Protein AF-A0A5C5FLY5-F1 (afdb_monomer_lite)

Structure (mmCIF, N/CA/C/O backbone):
data_AF-A0A5C5FLY5-F1
#
_entry.id   AF-A0A5C5FLY5-F1
#
loop_
_atom_site.group_PDB
_atom_site.id
_atom_site.type_symbol
_atom_site.label_atom_id
_atom_site.label_alt_id
_atom_site.label_comp_id
_atom_site.label_asym_id
_atom_site.label_entity_id
_atom_site.label_seq_id
_atom_site.pdbx_PDB_ins_code
_atom_site.Cartn_x
_atom_site.Cartn_y
_atom_site.Cartn_z
_atom_site.occupancy
_atom_site.B_iso_or_equiv
_atom_site.auth_seq_id
_atom_site.auth_comp_id
_atom_site.auth_asym_id
_atom_site.auth_atom_id
_atom_site.pdbx_PDB_model_num
ATOM 1 N N . MET A 1 1 ? 28.867 36.288 -31.307 1.00 44.16 1 MET A N 1
ATOM 2 C CA . MET A 1 1 ? 28.453 34.869 -31.259 1.00 44.16 1 MET A CA 1
ATOM 3 C C . MET A 1 1 ? 27.833 34.623 -29.892 1.00 44.16 1 MET A C 1
ATOM 5 O O . MET A 1 1 ? 28.562 34.403 -28.938 1.00 44.16 1 MET A O 1
ATOM 9 N N . SER A 1 2 ? 26.514 34.790 -29.775 1.00 36.47 2 SER A N 1
ATOM 10 C CA . SER A 1 2 ? 25.792 34.606 -28.509 1.00 36.47 2 SER A CA 1
ATOM 11 C C . SER A 1 2 ? 25.326 33.155 -28.408 1.00 36.47 2 SER A C 1
ATOM 13 O O . SER A 1 2 ? 24.613 32.689 -29.295 1.00 36.47 2 SER A O 1
ATOM 15 N N . ARG A 1 3 ? 25.747 32.442 -27.356 1.00 45.72 3 ARG A N 1
ATOM 16 C CA . ARG A 1 3 ? 25.170 31.151 -26.953 1.00 45.72 3 ARG A CA 1
ATOM 17 C C . ARG A 1 3 ? 23.772 31.421 -26.393 1.00 45.72 3 ARG A C 1
ATOM 19 O O . ARG A 1 3 ? 23.638 32.209 -25.461 1.00 45.72 3 ARG A O 1
ATOM 26 N N . ALA A 1 4 ? 22.746 30.797 -26.960 1.00 42.66 4 ALA A N 1
ATOM 27 C CA . ALA A 1 4 ? 21.420 30.783 -26.356 1.00 42.66 4 ALA A CA 1
ATOM 28 C C . ALA A 1 4 ? 21.474 29.927 -25.078 1.00 42.66 4 ALA A C 1
ATOM 30 O O . ALA A 1 4 ? 21.857 28.761 -25.146 1.00 42.66 4 ALA A O 1
ATOM 31 N N . ARG A 1 5 ? 21.141 30.522 -23.927 1.00 47.81 5 ARG A N 1
ATOM 32 C CA . ARG A 1 5 ? 20.865 29.798 -22.677 1.00 47.81 5 ARG A CA 1
ATOM 33 C C . ARG A 1 5 ? 19.464 29.194 -22.768 1.00 47.81 5 ARG A C 1
ATOM 35 O O . ARG A 1 5 ? 18.531 29.886 -23.179 1.00 47.81 5 ARG A O 1
ATOM 42 N N . GLY A 1 6 ? 19.345 27.909 -22.446 1.00 51.47 6 GLY A N 1
ATOM 43 C CA . GLY A 1 6 ? 18.072 27.198 -22.387 1.00 51.47 6 GLY A CA 1
ATOM 44 C C . GLY A 1 6 ? 17.264 27.598 -21.153 1.00 51.47 6 GLY A C 1
ATOM 45 O O . GLY A 1 6 ? 17.814 27.979 -20.131 1.00 51.47 6 GLY A O 1
ATOM 46 N N . PHE A 1 7 ? 15.944 27.504 -21.268 1.00 49.91 7 PHE A N 1
ATOM 47 C CA . PHE A 1 7 ? 14.934 27.862 -20.263 1.00 49.91 7 PHE A CA 1
ATOM 48 C C . PHE A 1 7 ? 14.843 26.875 -19.068 1.00 49.91 7 PHE A C 1
ATOM 50 O O . PHE A 1 7 ? 13.928 26.972 -18.265 1.00 49.91 7 PHE A O 1
ATOM 57 N N . PHE A 1 8 ? 15.771 25.921 -18.956 1.00 46.41 8 PHE A N 1
ATOM 58 C CA . PHE A 1 8 ? 15.742 24.811 -17.988 1.00 46.41 8 PHE A CA 1
ATOM 59 C C . PHE A 1 8 ? 17.052 24.675 -17.189 1.00 46.41 8 PHE A C 1
ATOM 61 O O . PHE A 1 8 ? 17.352 23.600 -16.690 1.00 46.41 8 PHE A O 1
ATOM 68 N N . ASP A 1 9 ? 17.849 25.741 -17.118 1.00 50.75 9 ASP A N 1
ATOM 69 C CA . ASP A 1 9 ? 19.238 25.699 -16.629 1.00 50.75 9 ASP A CA 1
ATOM 70 C C . ASP A 1 9 ? 19.420 26.361 -15.246 1.00 50.75 9 ASP A C 1
ATOM 72 O O . ASP A 1 9 ? 20.496 26.869 -14.953 1.00 50.75 9 ASP A O 1
ATOM 76 N N . ASP A 1 10 ? 18.374 26.385 -14.415 1.00 48.25 10 ASP A N 1
ATOM 77 C CA . ASP A 1 10 ? 18.448 26.789 -13.003 1.00 48.25 10 ASP A CA 1
ATOM 78 C C . ASP A 1 10 ? 17.556 25.855 -12.161 1.00 48.25 10 ASP A C 1
ATOM 80 O O . ASP A 1 10 ? 16.438 25.542 -12.576 1.00 48.25 10 ASP A O 1
ATOM 84 N N . ASP A 1 11 ? 18.076 25.472 -10.991 1.00 46.84 11 ASP A N 1
ATOM 85 C CA . ASP A 1 11 ? 17.520 24.624 -9.917 1.00 46.84 11 ASP A CA 1
ATOM 86 C C . ASP A 1 11 ? 17.822 23.111 -9.994 1.00 46.84 11 ASP A C 1
ATOM 88 O O . ASP A 1 11 ? 17.009 22.318 -10.466 1.00 46.84 11 ASP A O 1
ATOM 92 N N . ASP A 1 12 ? 19.017 22.723 -9.521 1.00 44.06 12 ASP A N 1
ATOM 93 C CA . ASP A 1 12 ? 19.232 21.665 -8.502 1.00 44.06 12 ASP A CA 1
ATOM 94 C C . ASP A 1 12 ? 20.746 21.362 -8.353 1.00 44.06 12 ASP A C 1
ATOM 96 O O . ASP A 1 12 ? 21.227 20.294 -8.727 1.00 44.06 12 ASP A O 1
ATOM 100 N N . ASP A 1 13 ? 21.511 22.308 -7.799 1.00 44.62 13 ASP A N 1
ATOM 101 C CA . ASP A 1 13 ? 22.827 22.033 -7.197 1.00 44.62 13 ASP A CA 1
ATOM 102 C C . ASP A 1 13 ? 22.722 22.341 -5.695 1.00 44.62 13 ASP A C 1
ATOM 104 O O . ASP A 1 13 ? 23.143 23.400 -5.233 1.00 44.62 13 ASP A O 1
ATOM 108 N N . ASP A 1 14 ? 22.135 21.411 -4.937 1.00 43.19 14 ASP A N 1
ATOM 109 C CA . ASP A 1 14 ? 22.326 21.332 -3.489 1.00 43.19 14 ASP A CA 1
ATOM 110 C C . ASP A 1 14 ? 23.193 20.107 -3.160 1.00 43.19 14 ASP A C 1
ATOM 112 O O . ASP A 1 14 ? 22.918 18.960 -3.524 1.00 43.19 14 ASP A O 1
ATOM 116 N N . ASP A 1 15 ? 24.299 20.421 -2.497 1.00 39.88 15 ASP A N 1
ATOM 117 C CA . ASP A 1 15 ? 25.427 19.591 -2.106 1.00 39.88 15 ASP A CA 1
ATOM 118 C C . ASP A 1 15 ? 25.045 18.592 -0.995 1.00 39.88 15 ASP A C 1
ATOM 120 O O . ASP A 1 15 ? 25.026 18.925 0.188 1.00 39.88 15 ASP A O 1
ATOM 124 N N . ASP A 1 16 ? 24.759 17.341 -1.363 1.00 37.16 16 ASP A N 1
ATOM 125 C CA . ASP A 1 16 ? 24.417 16.256 -0.422 1.00 37.16 16 ASP A CA 1
ATOM 126 C C . ASP A 1 16 ? 25.660 15.451 0.042 1.00 37.16 16 ASP A C 1
ATOM 128 O O . ASP A 1 16 ? 25.585 14.274 0.408 1.00 37.16 16 ASP A O 1
ATOM 132 N N . SER A 1 17 ? 26.847 16.073 0.019 1.00 39.25 17 SER A N 1
ATOM 133 C CA . SER A 1 17 ? 28.132 15.388 0.245 1.00 39.25 17 SER A CA 1
ATOM 134 C C . SER A 1 17 ? 28.653 15.417 1.690 1.00 39.25 17 SER A C 1
ATOM 136 O O . SER A 1 17 ? 29.738 14.887 1.936 1.00 39.25 17 SER A O 1
ATOM 138 N N . GLN A 1 18 ? 27.944 16.012 2.660 1.00 36.03 18 GLN A N 1
ATOM 139 C CA . GLN A 1 18 ? 28.492 16.217 4.019 1.00 36.03 18 GLN A CA 1
ATOM 140 C C . GLN A 1 18 ? 27.730 15.585 5.197 1.00 36.03 18 GLN A C 1
ATOM 142 O O . GLN A 1 18 ? 28.170 15.730 6.333 1.00 36.03 18 GLN A O 1
ATOM 147 N N . LEU A 1 19 ? 26.669 14.796 4.988 1.00 37.28 19 LEU A N 1
ATOM 148 C CA . LEU A 1 19 ? 25.869 14.257 6.111 1.00 37.28 19 LEU A CA 1
ATOM 149 C C . LEU A 1 19 ? 26.061 12.765 6.442 1.00 37.28 19 LEU A C 1
ATOM 151 O O . LEU A 1 19 ? 25.221 12.173 7.116 1.00 37.28 19 LEU A O 1
ATOM 155 N N . GLN A 1 20 ? 27.172 12.135 6.044 1.00 35.38 20 GLN A N 1
ATOM 156 C CA . GLN A 1 20 ? 27.439 10.723 6.390 1.00 35.38 20 GLN A CA 1
ATOM 157 C C . GLN A 1 20 ? 28.732 10.450 7.163 1.00 35.38 20 GLN A C 1
ATOM 159 O O . GLN A 1 20 ? 29.134 9.293 7.286 1.00 35.38 20 GLN A O 1
ATOM 164 N N . GLN A 1 21 ? 29.364 11.470 7.750 1.00 35.09 21 GLN A N 1
ATOM 165 C CA . GLN A 1 21 ? 30.630 11.257 8.455 1.00 35.09 21 GLN A CA 1
ATOM 166 C C . GLN A 1 21 ? 30.769 11.940 9.818 1.00 35.09 21 GLN A C 1
ATOM 168 O O . GLN A 1 21 ? 31.885 12.169 10.243 1.00 35.09 21 GLN A O 1
ATOM 173 N N . GLU A 1 22 ? 29.685 12.175 10.563 1.00 32.34 22 GLU A N 1
ATOM 174 C CA . GLU A 1 22 ? 29.787 12.563 11.984 1.00 32.34 22 GLU A CA 1
ATOM 175 C C . GLU A 1 22 ? 28.750 11.838 12.853 1.00 32.34 22 GLU A C 1
ATOM 177 O O . GLU A 1 22 ? 27.845 12.408 13.453 1.00 32.34 22 GLU A O 1
ATOM 182 N N . SER A 1 23 ? 28.865 10.512 12.919 1.00 31.94 23 SER A N 1
ATOM 183 C CA . SER A 1 23 ? 28.172 9.696 13.928 1.00 31.94 23 SER A CA 1
ATOM 184 C C . SER A 1 23 ? 29.134 8.712 14.583 1.00 31.94 23 SER A C 1
ATOM 186 O O . SER A 1 23 ? 28.837 7.535 14.746 1.00 31.94 23 SER A O 1
ATOM 188 N N . PHE A 1 24 ? 30.312 9.205 14.958 1.00 33.53 24 PHE A N 1
ATOM 189 C CA . PHE A 1 24 ? 31.173 8.572 15.948 1.00 33.53 24 PHE A CA 1
ATOM 190 C C . PHE A 1 24 ? 31.824 9.671 16.781 1.00 33.53 24 PHE A C 1
ATOM 192 O O . PHE A 1 24 ? 32.723 10.338 16.292 1.00 33.53 24 PHE A O 1
ATOM 199 N N . GLN A 1 25 ? 31.359 9.794 18.029 1.00 29.78 25 GLN A N 1
ATOM 200 C CA . GLN A 1 25 ? 32.008 10.363 19.226 1.00 29.78 25 GLN A CA 1
ATOM 201 C C . GLN A 1 25 ? 31.093 11.336 19.975 1.00 29.78 25 GLN A C 1
ATOM 203 O O . GLN A 1 25 ? 31.146 12.549 19.826 1.00 29.78 25 GLN A O 1
ATOM 208 N N . SER A 1 26 ? 30.277 10.781 20.866 1.00 29.45 26 SER A N 1
ATOM 209 C CA . SER A 1 26 ? 29.739 11.514 22.006 1.00 29.45 26 SER A CA 1
ATOM 210 C C . SER A 1 26 ? 30.732 11.412 23.165 1.00 29.45 26 SER A C 1
ATOM 212 O O . SER A 1 26 ? 30.866 10.324 23.714 1.00 29.45 26 SER A O 1
ATOM 214 N N . HIS A 1 27 ? 31.401 12.507 23.540 1.00 30.56 27 HIS A N 1
ATOM 215 C CA . HIS A 1 27 ? 31.706 12.864 24.934 1.00 30.56 27 HIS A CA 1
ATOM 216 C C . HIS A 1 27 ? 32.213 14.320 25.033 1.00 30.56 27 HIS A C 1
ATOM 218 O O . HIS A 1 27 ? 33.123 14.711 24.317 1.00 30.56 27 HIS A O 1
ATOM 224 N N . GLN A 1 28 ? 31.652 15.039 26.016 1.00 27.84 28 GLN A N 1
ATOM 225 C CA . GLN A 1 28 ? 32.093 16.301 26.644 1.00 27.84 28 GLN A CA 1
ATOM 226 C C . GLN A 1 28 ? 31.688 17.674 26.049 1.00 27.84 28 GLN A C 1
ATOM 228 O O . GLN A 1 28 ? 32.349 18.234 25.192 1.00 27.84 28 GLN A O 1
ATOM 233 N N . ALA A 1 29 ? 30.679 18.256 26.721 1.00 27.97 29 ALA A N 1
ATOM 234 C CA . ALA A 1 29 ? 30.773 19.482 27.535 1.00 27.97 29 ALA A CA 1
ATOM 235 C C . ALA A 1 29 ? 30.683 20.893 26.889 1.00 27.97 29 ALA A C 1
ATOM 237 O O . ALA A 1 29 ? 31.644 21.390 26.324 1.00 27.97 29 ALA A O 1
ATOM 238 N N . VAL A 1 30 ? 29.584 21.579 27.270 1.00 29.98 30 VAL A N 1
ATOM 239 C CA . VAL A 1 30 ? 29.523 22.920 27.914 1.00 29.98 30 VAL A CA 1
ATOM 240 C C . VAL A 1 30 ? 29.340 24.191 27.046 1.00 29.98 30 VAL A C 1
ATOM 242 O O . VAL A 1 30 ? 30.181 24.511 26.223 1.00 29.98 30 VAL A O 1
ATOM 245 N N . HIS A 1 31 ? 28.249 24.918 27.379 1.00 27.72 31 HIS A N 1
ATOM 246 C CA . HIS A 1 31 ? 27.914 26.361 27.271 1.00 27.72 31 HIS A CA 1
ATOM 247 C C . HIS A 1 31 ? 28.286 27.148 25.994 1.00 27.72 31 HIS A C 1
ATOM 249 O O . HIS A 1 31 ? 29.460 27.332 25.718 1.00 27.72 31 HIS A O 1
ATOM 255 N N . ASP A 1 32 ? 27.305 27.783 25.331 1.00 26.16 32 ASP A N 1
ATOM 256 C CA . ASP A 1 32 ? 26.998 29.210 25.564 1.00 26.16 32 ASP A CA 1
ATOM 257 C C . ASP A 1 32 ? 25.702 29.659 24.850 1.00 26.16 32 ASP A C 1
ATOM 259 O O . ASP A 1 32 ? 25.279 29.089 23.845 1.00 26.16 32 ASP A O 1
ATOM 263 N N . GLU A 1 33 ? 25.060 30.661 25.438 1.00 27.62 33 GLU A N 1
ATOM 264 C CA . GLU A 1 33 ? 23.772 31.254 25.083 1.00 27.62 33 GLU A CA 1
ATOM 265 C C . GLU A 1 33 ? 23.883 32.355 24.006 1.00 27.62 33 GLU A C 1
ATOM 267 O O . GLU A 1 33 ? 24.950 32.898 23.736 1.00 27.62 33 GLU A O 1
ATOM 272 N N . SER A 1 34 ? 22.709 32.780 23.518 1.00 28.95 34 SER A N 1
ATOM 273 C CA . SER A 1 34 ? 22.403 34.058 22.848 1.00 28.95 34 SER A CA 1
ATOM 274 C C . SER A 1 34 ? 22.562 34.146 21.321 1.00 28.95 34 SER A C 1
ATOM 276 O O . SER A 1 34 ? 23.609 34.499 20.795 1.00 28.95 34 SER A O 1
ATOM 278 N N . PHE A 1 35 ? 21.446 33.979 20.595 1.00 27.53 35 PHE A N 1
ATOM 279 C CA . PHE A 1 35 ? 21.229 34.721 19.342 1.00 27.53 35 PHE A CA 1
ATOM 280 C C . PHE A 1 35 ? 19.741 34.805 18.946 1.00 27.53 35 PHE A C 1
ATOM 282 O O . PHE A 1 35 ? 19.310 34.308 17.908 1.00 27.53 35 PHE A O 1
ATOM 289 N N . PHE A 1 36 ? 18.918 35.444 19.782 1.00 26.31 36 PHE A N 1
ATOM 290 C CA . PHE A 1 36 ? 17.643 35.999 19.317 1.00 26.31 36 PHE A CA 1
ATOM 291 C C . PHE A 1 36 ? 17.892 37.411 18.789 1.00 26.31 36 PHE A C 1
ATOM 293 O O . PHE A 1 36 ? 18.184 38.303 19.581 1.00 26.31 36 PHE A O 1
ATOM 300 N N . SER A 1 37 ? 17.727 37.629 17.483 1.00 30.31 37 SER A N 1
ATOM 301 C CA . SER A 1 37 ? 17.147 38.859 16.918 1.00 30.31 37 SER A CA 1
ATOM 302 C C . SER A 1 37 ? 16.848 38.664 15.432 1.00 30.31 37 SER A C 1
ATOM 304 O O . SER A 1 37 ? 17.744 38.522 14.606 1.00 30.31 37 SER A O 1
ATOM 306 N N . ARG A 1 38 ? 15.550 38.638 15.121 1.00 30.86 38 ARG A N 1
ATOM 307 C CA . ARG A 1 38 ? 14.992 38.865 13.787 1.00 30.86 38 ARG A CA 1
ATOM 308 C C . ARG A 1 38 ? 14.990 40.369 13.536 1.00 30.86 38 ARG A C 1
ATOM 310 O O . ARG A 1 38 ? 14.498 41.093 14.395 1.00 30.86 38 ARG A O 1
ATOM 317 N N . ASP A 1 39 ? 15.413 40.796 12.354 1.00 28.56 39 ASP A N 1
ATOM 318 C CA . ASP A 1 39 ? 14.805 41.962 11.720 1.00 28.56 39 ASP A CA 1
ATOM 319 C C . ASP A 1 39 ? 14.850 41.823 10.194 1.00 28.56 39 ASP A C 1
ATOM 321 O O . ASP A 1 39 ? 15.806 41.297 9.623 1.00 28.56 39 ASP A O 1
ATOM 325 N N . ASP A 1 40 ? 13.756 42.239 9.574 1.00 30.05 40 ASP A N 1
ATOM 326 C CA . ASP A 1 40 ? 13.371 42.044 8.180 1.00 30.05 40 ASP A CA 1
ATOM 327 C C . ASP A 1 40 ? 13.219 43.441 7.566 1.00 30.05 40 ASP A C 1
ATOM 329 O O . ASP A 1 40 ? 12.479 44.262 8.106 1.00 30.05 40 ASP A O 1
ATOM 333 N N . SER A 1 41 ? 13.930 43.768 6.481 1.00 30.94 41 SER A N 1
ATOM 334 C CA . SER A 1 41 ? 13.498 44.825 5.545 1.00 30.94 41 SER A CA 1
ATOM 335 C C . SER A 1 41 ? 14.388 44.974 4.302 1.00 30.94 41 SER A C 1
ATOM 337 O O . SER A 1 41 ? 15.597 45.187 4.348 1.00 30.94 41 SER A O 1
ATOM 339 N N . VAL A 1 42 ? 13.703 44.906 3.161 1.00 40.38 42 VAL A N 1
ATOM 340 C CA . VAL A 1 42 ? 14.136 45.064 1.762 1.00 40.38 42 VAL A CA 1
ATOM 341 C C . VAL A 1 42 ? 14.443 46.528 1.395 1.00 40.38 42 VAL A C 1
ATOM 343 O O . VAL A 1 42 ? 13.796 47.437 1.919 1.00 40.38 42 VAL A O 1
ATOM 346 N N . PRO A 1 43 ? 15.307 46.775 0.385 1.00 41.22 43 PRO A N 1
ATOM 347 C CA . PRO A 1 43 ? 15.013 47.833 -0.596 1.00 41.22 43 PRO A CA 1
ATOM 348 C C . PRO A 1 43 ? 15.287 47.458 -2.087 1.00 41.22 43 PRO A C 1
ATOM 350 O O . PRO A 1 43 ? 15.805 46.379 -2.372 1.00 41.22 43 PRO A O 1
ATOM 353 N N . PRO A 1 44 ? 14.874 48.308 -3.065 1.00 39.81 44 PRO A N 1
ATOM 354 C CA . PRO A 1 44 ? 14.319 47.864 -4.354 1.00 39.81 44 PRO A CA 1
ATOM 355 C C . PRO A 1 44 ? 15.144 48.157 -5.635 1.00 39.81 44 PRO A C 1
ATOM 357 O O . PRO A 1 44 ? 16.132 48.884 -5.644 1.00 39.81 44 PRO A O 1
ATOM 360 N N . ARG A 1 45 ? 14.619 47.618 -6.752 1.00 36.53 45 ARG A N 1
ATOM 361 C CA . ARG A 1 45 ? 14.970 47.799 -8.183 1.00 36.53 45 ARG A CA 1
ATOM 362 C C . ARG A 1 45 ? 15.053 49.257 -8.691 1.00 36.53 45 ARG A C 1
ATOM 364 O O . ARG A 1 45 ? 14.128 50.034 -8.466 1.00 36.53 45 ARG A O 1
ATOM 371 N N . ARG A 1 46 ? 16.018 49.514 -9.594 1.00 29.61 46 ARG A N 1
ATOM 372 C CA . ARG A 1 46 ? 15.975 50.448 -10.758 1.00 29.61 46 ARG A CA 1
ATOM 373 C C . ARG A 1 46 ? 16.841 49.847 -11.885 1.00 29.61 46 ARG A C 1
ATOM 375 O O . ARG A 1 46 ? 17.936 49.391 -11.596 1.00 29.61 46 ARG A O 1
ATOM 382 N N . GLN A 1 47 ? 16.294 49.473 -13.048 1.00 36.66 47 GLN A N 1
ATOM 383 C CA . GLN A 1 47 ? 16.123 50.260 -14.288 1.00 36.66 47 GLN A CA 1
ATOM 384 C C . GLN A 1 47 ? 17.366 51.045 -14.719 1.00 36.66 47 GLN A C 1
ATOM 386 O O . GLN A 1 47 ? 17.671 52.039 -14.081 1.00 36.66 47 GLN A O 1
ATOM 391 N N . ASP A 1 48 ? 17.963 50.650 -15.852 1.00 29.72 48 ASP A N 1
ATOM 392 C CA . ASP A 1 48 ? 18.384 51.593 -16.890 1.00 29.72 48 ASP A CA 1
ATOM 393 C C . ASP A 1 48 ? 18.447 50.944 -18.285 1.00 29.72 48 ASP A C 1
ATOM 395 O O . ASP A 1 48 ? 18.655 49.740 -18.448 1.00 29.72 48 ASP A O 1
ATOM 399 N N . ARG A 1 49 ? 18.129 51.790 -19.268 1.00 31.59 49 ARG A N 1
ATOM 400 C CA . ARG A 1 49 ? 18.043 51.577 -20.720 1.00 31.59 49 ARG A CA 1
ATOM 401 C C . ARG A 1 49 ? 19.429 51.690 -21.365 1.00 31.59 49 ARG A C 1
ATOM 403 O O . ARG A 1 49 ? 20.288 52.319 -20.771 1.00 31.59 49 ARG A O 1
ATOM 410 N N . ASP A 1 50 ? 19.583 51.163 -22.589 1.00 30.47 50 ASP A N 1
ATOM 411 C CA . ASP A 1 50 ? 20.197 51.844 -23.760 1.00 30.47 50 ASP A CA 1
ATOM 412 C C . ASP A 1 50 ? 20.333 50.863 -24.956 1.00 30.47 50 ASP A C 1
ATOM 414 O O . ASP A 1 50 ? 20.833 49.756 -24.797 1.00 30.47 50 ASP A O 1
ATOM 418 N N . THR A 1 51 ? 19.565 51.007 -26.049 1.00 32.41 51 THR A N 1
ATOM 419 C CA . THR A 1 51 ? 19.716 51.831 -27.284 1.00 32.41 51 THR A CA 1
ATOM 420 C C . THR A 1 51 ? 20.502 51.174 -28.449 1.00 32.41 51 THR A C 1
ATOM 422 O O . THR A 1 51 ? 21.701 50.967 -28.374 1.00 32.41 51 THR A O 1
ATOM 425 N N . SER A 1 52 ? 19.773 50.921 -29.560 1.00 31.45 52 SER A N 1
ATOM 426 C CA . SER A 1 52 ? 20.117 51.022 -31.015 1.00 31.45 52 SER A CA 1
ATOM 427 C C . SER A 1 52 ? 21.394 50.343 -31.587 1.00 31.45 52 SER A C 1
ATOM 429 O O . SER A 1 52 ? 22.472 50.489 -31.043 1.00 31.45 52 SER A O 1
ATOM 431 N N . SER A 1 53 ? 21.429 49.680 -32.758 1.00 31.30 53 SER A N 1
ATOM 432 C CA . SER A 1 53 ? 21.071 50.180 -34.104 1.00 31.30 53 SER A CA 1
ATOM 433 C C . SER A 1 53 ? 21.333 49.129 -35.231 1.00 31.30 53 SER A C 1
ATOM 435 O O . SER A 1 53 ? 22.291 48.371 -35.158 1.00 31.30 53 SER A O 1
ATOM 437 N N . ILE A 1 54 ? 20.443 49.095 -36.245 1.00 32.72 54 ILE A N 1
ATOM 438 C CA . ILE A 1 54 ? 20.638 49.126 -37.731 1.00 32.72 54 ILE A CA 1
ATOM 439 C C . ILE A 1 54 ? 21.801 48.286 -38.344 1.00 32.72 54 ILE A C 1
ATOM 441 O O . ILE A 1 54 ? 22.958 48.568 -38.082 1.00 32.72 54 ILE A O 1
ATOM 445 N N . GLY A 1 55 ? 21.589 47.278 -39.214 1.00 29.73 55 GLY A N 1
ATOM 446 C CA . GLY A 1 55 ? 21.285 47.406 -40.664 1.00 29.73 55 GLY A CA 1
ATOM 447 C C . GLY A 1 55 ? 22.220 46.530 -41.560 1.00 29.73 55 GLY A C 1
ATOM 448 O O . GLY A 1 55 ? 23.104 45.893 -41.007 1.00 29.73 55 GLY A O 1
ATOM 449 N N . PRO A 1 56 ? 22.054 46.440 -42.905 1.00 47.84 56 PRO A N 1
ATOM 450 C CA . PRO A 1 56 ? 21.737 45.172 -43.608 1.00 47.84 56 PRO A CA 1
ATOM 451 C C . PRO A 1 56 ? 22.641 44.741 -44.806 1.00 47.84 56 PRO A C 1
ATOM 453 O O . PRO A 1 56 ? 23.504 45.488 -45.252 1.00 47.84 56 PRO A O 1
ATOM 456 N N . GLY A 1 57 ? 22.327 43.575 -45.412 1.00 30.09 57 GLY A N 1
ATOM 457 C CA . GLY A 1 57 ? 22.691 43.153 -46.793 1.00 30.09 57 GLY A CA 1
ATOM 458 C C . GLY A 1 57 ? 23.639 41.939 -46.878 1.00 30.09 57 GLY A C 1
ATOM 459 O O . GLY A 1 57 ? 24.352 41.664 -45.930 1.00 30.09 57 GLY A O 1
ATOM 460 N N . ALA A 1 58 ? 23.756 41.141 -47.947 1.00 31.02 58 ALA A N 1
ATOM 461 C CA . ALA A 1 58 ? 22.978 40.884 -49.159 1.00 31.02 58 ALA A CA 1
ATOM 462 C C . ALA A 1 58 ? 23.510 39.569 -49.812 1.00 31.02 58 ALA A C 1
ATOM 464 O O . ALA A 1 58 ? 24.700 39.294 -49.759 1.00 31.02 58 ALA A O 1
ATOM 465 N N . ARG A 1 59 ? 22.600 38.787 -50.415 1.00 34.88 59 ARG A N 1
ATOM 466 C CA . ARG A 1 59 ? 22.676 37.865 -51.587 1.00 34.88 59 ARG A CA 1
ATOM 467 C C . ARG A 1 59 ? 24.021 37.314 -52.134 1.00 34.88 59 ARG A C 1
ATOM 469 O O . ARG A 1 59 ? 24.907 38.081 -52.478 1.00 34.88 59 ARG A O 1
ATOM 476 N N . THR A 1 60 ? 24.028 36.009 -52.468 1.00 37.22 60 THR A N 1
ATOM 477 C CA . THR A 1 60 ? 24.428 35.336 -53.755 1.00 37.22 60 THR A CA 1
ATOM 478 C C . THR A 1 60 ? 24.348 33.804 -53.527 1.00 37.22 60 THR A C 1
ATOM 480 O O . THR A 1 60 ? 24.766 33.337 -52.481 1.00 37.22 60 THR A O 1
ATOM 483 N N . ALA A 1 61 ? 23.591 32.961 -54.244 1.00 32.09 61 ALA A N 1
ATOM 484 C CA . ALA A 1 61 ? 23.505 32.585 -55.664 1.00 32.09 61 ALA A CA 1
ATOM 485 C C . ALA A 1 61 ? 24.579 31.574 -56.154 1.00 32.09 61 ALA A C 1
ATOM 487 O O . ALA A 1 61 ? 25.722 31.941 -56.380 1.00 32.09 61 ALA A O 1
ATOM 488 N N . ALA A 1 62 ? 24.094 30.351 -56.433 1.00 32.06 62 ALA A N 1
ATOM 489 C CA . ALA A 1 62 ? 24.482 29.408 -57.499 1.00 32.06 62 ALA A CA 1
ATOM 490 C C . ALA A 1 62 ? 25.753 28.520 -57.391 1.00 32.06 62 ALA A C 1
ATOM 492 O O . ALA A 1 62 ? 26.867 28.963 -57.625 1.00 32.06 62 ALA A O 1
ATOM 493 N N . GLY A 1 63 ? 25.513 27.201 -57.271 1.00 30.09 63 GLY A N 1
ATOM 494 C CA . GLY A 1 63 ? 25.710 26.239 -58.376 1.00 30.09 63 GLY A CA 1
ATOM 495 C C . GLY A 1 63 ? 27.032 25.453 -58.477 1.00 30.09 63 GLY A C 1
ATOM 496 O O . GLY A 1 63 ? 28.074 26.048 -58.717 1.00 30.09 63 GLY A O 1
ATOM 497 N N . ARG A 1 64 ? 26.943 24.104 -58.458 1.00 35.78 64 ARG A N 1
ATOM 498 C CA . ARG A 1 64 ? 27.375 23.139 -59.519 1.00 35.78 64 ARG A CA 1
ATOM 499 C C . ARG A 1 64 ? 27.437 21.681 -58.984 1.00 35.78 64 ARG A C 1
ATOM 501 O O . ARG A 1 64 ? 28.088 21.442 -57.979 1.00 35.78 64 ARG A O 1
ATOM 508 N N . ILE A 1 65 ? 26.595 20.750 -59.472 1.00 37.59 65 ILE A N 1
ATOM 509 C CA . ILE A 1 65 ? 26.885 19.585 -60.369 1.00 37.59 65 ILE A CA 1
ATOM 510 C C . ILE A 1 65 ? 28.302 18.975 -60.239 1.00 37.59 65 ILE A C 1
ATOM 512 O O . ILE A 1 65 ? 29.286 19.682 -60.417 1.00 37.59 65 ILE A O 1
ATOM 516 N N . SER A 1 66 ? 28.486 17.662 -60.014 1.00 37.12 66 SER A N 1
ATOM 517 C CA . SER A 1 66 ? 28.341 16.609 -61.045 1.00 37.12 66 SER A CA 1
ATOM 518 C C . SER A 1 66 ? 28.386 15.168 -60.485 1.00 37.12 66 SER A C 1
ATOM 520 O O . SER A 1 66 ? 29.025 14.888 -59.478 1.00 37.12 66 SER A O 1
ATOM 522 N N . SER A 1 67 ? 27.725 14.280 -61.228 1.00 33.91 67 SER A N 1
ATOM 523 C CA . SER A 1 67 ? 27.627 12.808 -61.209 1.00 33.91 67 SER A CA 1
ATOM 524 C C . SER A 1 67 ? 28.860 12.049 -61.737 1.00 33.91 67 SER A C 1
ATOM 526 O O . SER A 1 67 ? 29.597 12.653 -62.510 1.00 33.91 67 SER A O 1
ATOM 528 N N . VAL A 1 68 ? 28.972 10.728 -61.457 1.00 38.28 68 VAL A N 1
ATOM 529 C CA . VAL A 1 68 ? 29.349 9.598 -62.380 1.00 38.28 68 VAL A CA 1
ATOM 530 C C . VAL A 1 68 ? 29.622 8.301 -61.562 1.00 38.28 68 VAL A C 1
ATOM 532 O O . VAL A 1 68 ? 30.487 8.307 -60.699 1.00 38.28 68 VAL A O 1
ATOM 535 N N . THR A 1 69 ? 28.691 7.328 -61.521 1.00 37.53 69 THR A N 1
ATOM 536 C CA . THR A 1 69 ? 28.578 6.007 -62.225 1.00 37.53 69 THR A CA 1
ATOM 537 C C . THR A 1 69 ? 29.330 4.790 -61.643 1.00 37.53 69 THR A C 1
ATOM 539 O O . THR A 1 69 ? 30.529 4.866 -61.411 1.00 37.53 69 THR A O 1
ATOM 542 N N . GLY A 1 70 ? 28.637 3.632 -61.612 1.00 31.64 70 GLY A N 1
ATOM 543 C CA . GLY A 1 70 ? 29.198 2.258 -61.640 1.00 31.64 70 GLY A CA 1
ATOM 544 C C . GLY A 1 70 ? 28.824 1.404 -60.413 1.00 31.64 70 GLY A C 1
ATOM 54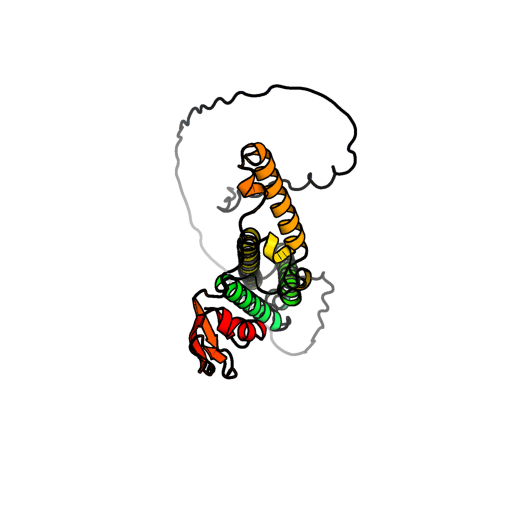5 O O . GLY A 1 70 ? 29.408 1.586 -59.359 1.00 31.64 70 GLY A O 1
ATOM 546 N N . ALA A 1 71 ? 27.729 0.635 -60.395 1.00 32.06 71 ALA A N 1
ATOM 547 C CA . ALA A 1 71 ? 27.482 -0.680 -61.017 1.00 32.06 71 ALA A CA 1
ATOM 548 C C . ALA A 1 71 ? 28.049 -1.906 -60.248 1.00 32.06 71 ALA A C 1
ATOM 550 O O . ALA A 1 71 ? 29.226 -2.219 -60.334 1.00 32.06 71 ALA A O 1
ATOM 551 N N . ALA A 1 72 ? 27.104 -2.622 -59.619 1.00 33.38 72 ALA A N 1
ATOM 552 C CA . ALA A 1 72 ? 26.920 -4.080 -59.555 1.00 33.38 72 ALA A CA 1
ATOM 553 C C . ALA A 1 72 ? 27.849 -5.020 -58.743 1.00 33.38 72 ALA A C 1
ATOM 555 O O . ALA A 1 72 ? 29.058 -5.072 -58.912 1.00 33.38 72 ALA A O 1
ATOM 556 N N . ALA A 1 73 ? 27.139 -5.915 -58.035 1.00 32.88 73 ALA A N 1
ATOM 557 C CA . ALA A 1 73 ? 27.447 -7.314 -57.714 1.00 32.88 73 ALA A CA 1
ATOM 558 C C . ALA A 1 73 ? 28.267 -7.638 -56.447 1.00 32.88 73 ALA A C 1
ATOM 560 O O . ALA A 1 73 ? 29.486 -7.713 -56.456 1.00 32.88 73 ALA A O 1
ATOM 561 N N . GLY A 1 74 ? 27.516 -8.000 -55.398 1.00 30.58 74 GLY A N 1
ATOM 562 C CA . GLY A 1 74 ? 27.630 -9.313 -54.756 1.00 30.58 74 GLY A CA 1
ATOM 563 C C . GLY A 1 74 ? 28.811 -9.554 -53.818 1.00 30.58 74 GLY A C 1
ATOM 564 O O . GLY A 1 74 ? 29.883 -9.936 -54.258 1.00 30.58 74 GLY A O 1
ATOM 565 N N . SER A 1 75 ? 28.553 -9.512 -52.511 1.00 34.75 75 SER A N 1
ATOM 566 C CA . SER A 1 75 ? 28.912 -10.610 -51.602 1.00 34.75 75 SER A CA 1
ATOM 567 C C . SER A 1 75 ? 28.334 -10.329 -50.220 1.00 34.75 75 SER A C 1
ATOM 569 O O . SER A 1 75 ? 28.618 -9.306 -49.598 1.00 34.75 75 SER A O 1
ATOM 571 N N . SER A 1 76 ? 27.489 -11.243 -49.749 1.00 42.59 76 SER A N 1
ATOM 572 C CA . SER A 1 76 ? 27.003 -11.279 -48.380 1.00 42.59 76 SER A CA 1
ATOM 573 C C . SER A 1 76 ? 28.167 -11.588 -47.441 1.00 42.59 76 SER A C 1
ATOM 575 O O . SER A 1 76 ? 28.494 -12.747 -47.192 1.00 42.59 76 SER A O 1
ATOM 577 N N . VAL A 1 77 ? 28.767 -10.548 -46.880 1.00 40.19 77 VAL A N 1
ATOM 578 C CA . VAL A 1 77 ? 29.576 -10.674 -45.675 1.00 40.19 77 VAL A CA 1
ATOM 579 C C . VAL A 1 77 ? 28.711 -10.140 -44.544 1.00 40.19 77 VAL A C 1
ATOM 581 O O . VAL A 1 77 ? 28.682 -8.944 -44.269 1.00 40.19 77 VAL A O 1
ATOM 584 N N . ARG A 1 78 ? 27.962 -11.041 -43.891 1.00 44.44 78 ARG A N 1
ATOM 585 C CA . ARG A 1 78 ? 27.540 -10.830 -42.501 1.00 44.44 78 ARG A CA 1
ATOM 586 C C . ARG A 1 78 ? 28.824 -10.823 -41.672 1.00 44.44 78 ARG A C 1
ATOM 588 O O . ARG A 1 78 ? 29.222 -11.837 -41.110 1.00 44.44 78 ARG A O 1
ATOM 595 N N . ALA A 1 79 ? 29.514 -9.688 -41.686 1.00 34.91 79 ALA A N 1
ATOM 596 C CA . ALA A 1 79 ? 30.545 -9.385 -40.722 1.00 34.91 79 ALA A CA 1
ATOM 597 C C . ALA A 1 79 ? 29.817 -9.222 -39.391 1.00 34.91 79 ALA A C 1
ATOM 599 O O . ALA A 1 79 ? 29.057 -8.271 -39.205 1.00 34.91 79 ALA A O 1
ATOM 600 N N . GLY A 1 80 ? 29.997 -10.201 -38.505 1.00 38.59 80 GLY A N 1
ATOM 601 C CA . GLY A 1 80 ? 29.732 -10.025 -37.090 1.00 38.59 80 GLY A CA 1
ATOM 602 C C . GLY A 1 80 ? 30.556 -8.838 -36.622 1.00 38.59 80 GLY A C 1
ATOM 603 O O . GLY A 1 80 ? 31.764 -8.944 -36.429 1.00 38.59 80 GLY A O 1
ATOM 604 N N . PHE A 1 81 ? 29.906 -7.685 -36.511 1.00 37.41 81 PHE A N 1
ATOM 605 C CA . PHE A 1 81 ? 30.460 -6.547 -35.810 1.00 37.41 81 PHE A CA 1
ATOM 606 C C . PHE A 1 81 ? 30.199 -6.807 -34.325 1.00 37.41 81 PHE A C 1
ATOM 608 O O . PHE A 1 81 ? 29.284 -6.249 -33.726 1.00 37.41 81 PHE A O 1
ATOM 615 N N . GLU A 1 82 ? 30.976 -7.726 -33.746 1.00 41.50 82 GLU A N 1
ATOM 616 C CA . GLU A 1 82 ? 31.191 -7.762 -32.302 1.00 41.50 82 GLU A CA 1
ATOM 617 C C . GLU A 1 82 ? 31.947 -6.482 -31.947 1.00 41.50 82 GLU A C 1
ATOM 619 O O . GLU A 1 82 ? 33.176 -6.410 -31.905 1.00 41.50 82 GLU A O 1
ATOM 624 N N . SER A 1 83 ? 31.177 -5.411 -31.778 1.00 40.69 83 SER A N 1
ATOM 625 C CA . SER A 1 83 ? 31.657 -4.179 -31.189 1.00 40.69 83 SER A CA 1
ATOM 626 C C . SER A 1 83 ? 31.868 -4.434 -29.704 1.00 40.69 83 SER A C 1
ATOM 628 O O . SER A 1 83 ? 30.983 -4.190 -28.892 1.00 40.69 83 SER A O 1
ATOM 630 N N . SER A 1 84 ? 33.078 -4.847 -29.340 1.00 45.34 84 SER A N 1
ATOM 631 C CA . SER A 1 84 ? 33.630 -4.687 -27.988 1.00 45.34 84 SER A CA 1
ATOM 632 C C . SER A 1 84 ? 33.891 -3.204 -27.653 1.00 45.34 84 SER A C 1
ATOM 634 O O . SER A 1 84 ? 34.941 -2.849 -27.119 1.00 45.34 84 SER A O 1
ATOM 636 N N . ARG A 1 85 ? 32.951 -2.306 -27.983 1.00 48.50 85 ARG A N 1
ATOM 637 C CA . ARG A 1 85 ? 32.930 -0.916 -27.511 1.00 48.50 85 ARG A CA 1
ATOM 638 C C . ARG A 1 85 ? 31.893 -0.832 -26.400 1.00 48.50 85 ARG A C 1
ATOM 640 O O . ARG A 1 85 ? 30.715 -1.016 -26.670 1.00 48.50 85 ARG A O 1
ATOM 647 N N . GLY A 1 86 ? 32.406 -0.616 -25.190 1.00 52.12 86 GLY A N 1
ATOM 648 C CA . GLY A 1 86 ? 31.733 -0.476 -23.897 1.00 52.12 86 GLY A CA 1
ATOM 649 C C . GLY A 1 86 ? 30.209 -0.471 -23.903 1.00 52.12 86 GLY A C 1
ATOM 650 O O . GLY A 1 86 ? 29.620 0.454 -24.444 1.00 52.12 86 GLY A O 1
ATOM 651 N N . ASP A 1 87 ? 29.649 -1.499 -23.263 1.00 67.62 87 ASP A N 1
ATOM 652 C CA . ASP A 1 87 ? 28.331 -1.653 -22.618 1.00 67.62 87 ASP A CA 1
ATOM 653 C C . ASP A 1 87 ? 27.356 -0.457 -22.708 1.00 67.62 87 ASP A C 1
ATOM 655 O O . ASP A 1 87 ? 26.912 0.100 -21.705 1.00 67.62 87 ASP A O 1
ATOM 659 N N . SER A 1 88 ? 27.056 -0.012 -23.926 1.00 70.25 88 SER A N 1
ATOM 660 C CA . SER A 1 88 ? 26.137 1.094 -24.175 1.00 70.25 88 SER A CA 1
ATOM 661 C C . SER A 1 88 ? 24.740 0.489 -24.265 1.00 70.25 88 SER A C 1
ATOM 663 O O . SER A 1 88 ? 24.557 -0.449 -25.047 1.00 70.25 88 SER A O 1
ATOM 665 N N . PRO A 1 89 ? 23.763 0.971 -23.477 1.00 78.00 89 PRO A N 1
ATOM 666 C CA . PRO A 1 89 ? 22.436 0.379 -23.445 1.00 78.00 89 PRO A CA 1
ATOM 667 C C . PRO A 1 89 ? 21.816 0.463 -24.837 1.00 78.00 89 PRO A C 1
ATOM 669 O O . PRO A 1 89 ? 21.822 1.524 -25.462 1.00 78.00 89 PRO A O 1
ATOM 672 N N . SER A 1 90 ? 21.298 -0.655 -25.338 1.00 82.38 90 SER A N 1
ATOM 673 C CA . SER A 1 90 ? 20.575 -0.672 -26.607 1.00 82.38 90 SER A CA 1
ATOM 674 C C . SER A 1 90 ? 19.175 -0.067 -26.444 1.00 82.38 90 SER A C 1
ATOM 676 O O . SER A 1 90 ? 18.655 0.076 -25.333 1.00 82.38 90 SER A O 1
ATOM 678 N N . LEU A 1 91 ? 18.530 0.282 -27.562 1.00 78.62 91 LEU A N 1
ATOM 679 C CA . LEU A 1 91 ? 17.135 0.737 -27.552 1.00 78.62 91 LEU A CA 1
ATOM 680 C C . LEU A 1 91 ? 16.208 -0.309 -26.901 1.00 78.62 91 LEU A C 1
ATOM 682 O O . LEU A 1 91 ? 15.308 0.048 -26.138 1.00 78.62 91 LEU A O 1
ATOM 686 N N . ASP A 1 92 ? 16.484 -1.591 -27.142 1.00 81.06 92 ASP A N 1
ATOM 687 C CA . ASP A 1 92 ? 15.723 -2.719 -26.601 1.00 81.06 92 ASP A CA 1
ATOM 688 C C . ASP A 1 92 ? 15.911 -2.859 -25.083 1.00 81.06 92 ASP A C 1
ATOM 690 O O . ASP A 1 92 ? 14.969 -3.219 -24.370 1.00 81.06 92 ASP A O 1
ATOM 694 N N . ASP A 1 93 ? 17.095 -2.509 -24.567 1.00 79.69 93 ASP A N 1
ATOM 695 C CA . ASP A 1 93 ? 17.373 -2.476 -23.127 1.00 79.69 93 ASP A CA 1
ATOM 696 C C . ASP A 1 93 ? 16.591 -1.363 -22.421 1.00 79.69 93 ASP A C 1
ATOM 698 O O . ASP A 1 93 ? 16.103 -1.561 -21.304 1.00 79.69 93 ASP A O 1
ATOM 702 N N . ILE A 1 94 ? 16.437 -0.207 -23.076 1.00 77.88 94 ILE A N 1
ATOM 703 C CA . ILE A 1 94 ? 15.688 0.944 -22.552 1.00 77.88 94 ILE A CA 1
ATOM 704 C C . ILE A 1 94 ? 14.192 0.658 -22.556 1.00 77.88 94 ILE A C 1
ATOM 706 O O . ILE A 1 94 ? 13.534 0.789 -21.523 1.00 77.88 94 ILE A O 1
ATOM 710 N N . LEU A 1 95 ? 13.655 0.241 -23.703 1.00 77.25 95 LEU A N 1
ATOM 711 C CA . LEU A 1 95 ? 12.238 -0.093 -23.838 1.00 77.25 95 LEU A CA 1
ATOM 712 C C . LEU A 1 95 ? 11.871 -1.357 -23.051 1.00 77.25 95 LEU A C 1
ATOM 714 O O . LEU A 1 95 ? 10.706 -1.561 -22.703 1.00 77.25 95 LEU A O 1
ATOM 718 N N . GLY A 1 96 ? 12.866 -2.180 -22.718 1.00 68.50 96 GLY A N 1
ATOM 719 C CA . GLY A 1 96 ? 12.681 -3.399 -21.956 1.00 68.50 96 GLY A CA 1
ATOM 720 C C . GLY A 1 96 ? 11.928 -4.466 -22.744 1.00 68.50 96 GLY A C 1
ATOM 721 O O . GLY A 1 96 ? 11.218 -5.257 -22.124 1.00 68.50 96 GLY A O 1
ATOM 722 N N . GLU A 1 97 ? 12.078 -4.524 -24.075 1.00 57.47 97 GLU A N 1
ATOM 723 C CA . GLU A 1 97 ? 11.431 -5.552 -24.914 1.00 57.47 97 GLU A CA 1
ATOM 724 C C . GLU A 1 97 ? 11.871 -6.983 -24.539 1.00 57.47 97 GLU A C 1
ATOM 726 O O . GLU A 1 97 ? 11.123 -7.937 -24.751 1.00 57.47 97 GLU A O 1
ATOM 731 N N . GLY A 1 98 ? 13.028 -7.139 -23.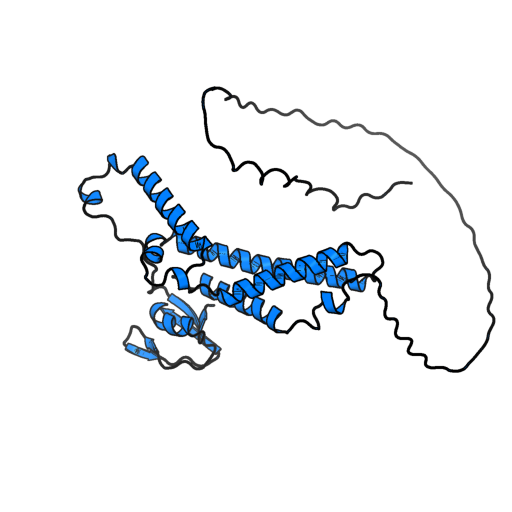881 1.00 50.22 98 GLY A N 1
ATOM 732 C CA . GLY A 1 98 ? 13.492 -8.399 -23.282 1.00 50.22 98 GLY A CA 1
ATOM 733 C C . GLY A 1 98 ? 13.212 -8.558 -21.779 1.00 50.22 98 GLY A C 1
ATOM 734 O O . GLY A 1 98 ? 13.482 -9.616 -21.205 1.00 50.22 98 GLY A O 1
ATOM 735 N N . ALA A 1 99 ? 12.685 -7.533 -21.100 1.00 55.28 99 ALA A N 1
ATOM 736 C CA . ALA A 1 99 ? 12.291 -7.650 -19.702 1.00 55.28 99 ALA A CA 1
ATOM 737 C C . ALA A 1 99 ? 10.940 -8.380 -19.621 1.00 55.28 99 ALA A C 1
ATOM 739 O O . ALA A 1 99 ? 10.022 -8.074 -20.385 1.00 55.28 99 ALA A O 1
ATOM 740 N N . PRO A 1 100 ? 10.759 -9.336 -18.692 1.00 53.78 100 PRO A N 1
ATOM 741 C CA . PRO A 1 100 ? 9.505 -10.063 -18.608 1.00 53.78 100 PRO A CA 1
ATOM 742 C C . PRO A 1 100 ? 8.353 -9.069 -18.402 1.00 53.78 100 PRO A C 1
ATOM 744 O O . PRO A 1 100 ? 8.433 -8.180 -17.543 1.00 53.78 100 PRO A O 1
ATOM 747 N N . ARG A 1 101 ? 7.254 -9.261 -19.156 1.00 60.97 101 ARG A N 1
ATOM 748 C CA . ARG A 1 101 ? 5.949 -8.562 -19.023 1.00 60.97 101 ARG A CA 1
ATOM 749 C C . ARG A 1 101 ? 5.472 -8.408 -17.569 1.00 60.97 101 ARG A C 1
ATOM 751 O O . ARG A 1 101 ? 4.606 -7.589 -17.261 1.00 60.97 101 ARG A O 1
ATOM 758 N N . ASP A 1 102 ? 6.056 -9.184 -16.670 1.00 63.25 102 ASP A N 1
ATOM 759 C CA . ASP A 1 102 ? 5.927 -9.106 -15.228 1.00 63.25 102 ASP A CA 1
ATOM 760 C C . ASP A 1 102 ? 6.188 -7.717 -14.628 1.00 63.25 102 ASP A C 1
ATOM 762 O O . ASP A 1 102 ? 5.557 -7.402 -13.627 1.00 63.25 102 ASP A O 1
ATOM 766 N N . THR A 1 103 ? 7.034 -6.853 -15.202 1.00 65.44 103 THR A N 1
ATOM 767 C CA . THR A 1 103 ? 7.308 -5.527 -14.598 1.00 65.44 103 THR A CA 1
ATOM 768 C C . THR A 1 103 ? 6.095 -4.598 -14.644 1.00 65.44 103 THR A C 1
ATOM 770 O O . THR A 1 103 ? 5.659 -4.108 -13.601 1.00 65.44 103 THR A O 1
ATOM 773 N N . SER A 1 104 ? 5.507 -4.396 -15.828 1.00 70.88 104 SER A N 1
ATOM 774 C CA . SER A 1 104 ? 4.270 -3.612 -15.974 1.00 70.88 104 SER A CA 1
ATOM 775 C C . SER A 1 104 ? 3.141 -4.229 -15.138 1.00 70.88 104 SER A C 1
ATOM 777 O O . SER A 1 104 ? 2.429 -3.539 -14.407 1.00 70.88 104 SER A O 1
ATOM 779 N N . ARG A 1 105 ? 3.075 -5.566 -15.112 1.00 86.00 105 ARG A N 1
ATOM 780 C CA . ARG A 1 105 ? 2.151 -6.320 -14.259 1.00 86.00 105 ARG A CA 1
ATOM 781 C C . ARG A 1 105 ? 2.390 -6.087 -12.759 1.00 86.00 105 ARG A C 1
ATOM 783 O O . ARG A 1 105 ? 1.431 -6.099 -11.993 1.00 86.00 105 ARG A O 1
ATOM 790 N N . ASN A 1 106 ? 3.629 -5.880 -12.313 1.00 91.31 106 ASN A N 1
ATOM 791 C CA . ASN A 1 106 ? 3.949 -5.595 -10.912 1.00 91.31 106 ASN A CA 1
ATOM 792 C C . ASN A 1 106 ? 3.518 -4.179 -10.516 1.00 91.31 106 ASN A C 1
ATOM 794 O O . ASN A 1 106 ? 2.940 -4.017 -9.446 1.00 91.31 106 ASN A O 1
ATOM 798 N N . VAL A 1 107 ? 3.707 -3.180 -11.384 1.00 91.00 107 VAL A N 1
ATOM 799 C CA . VAL A 1 107 ? 3.199 -1.817 -11.139 1.00 91.00 107 VAL A CA 1
ATOM 800 C C . VAL A 1 107 ? 1.669 -1.816 -11.073 1.00 91.00 107 VAL A C 1
ATOM 802 O O . VAL A 1 107 ? 1.099 -1.232 -10.158 1.00 91.00 107 VAL A O 1
ATOM 805 N N . GLN A 1 108 ? 0.990 -2.553 -11.958 1.00 92.44 108 GLN A N 1
ATOM 806 C CA . GLN A 1 108 ? -0.469 -2.724 -11.896 1.00 92.44 108 GLN A CA 1
ATOM 807 C C . GLN A 1 108 ? -0.932 -3.410 -10.602 1.00 92.44 108 GLN A C 1
ATOM 809 O O . GLN A 1 108 ? -1.925 -3.005 -9.999 1.00 92.44 108 GLN A O 1
ATOM 814 N N . LYS A 1 109 ? -0.212 -4.442 -10.143 1.00 93.50 109 LYS A N 1
ATOM 815 C CA . LYS A 1 109 ? -0.485 -5.083 -8.847 1.00 93.50 109 LYS A CA 1
ATOM 816 C C . LYS A 1 109 ? -0.265 -4.118 -7.681 1.00 93.50 109 LYS A C 1
ATOM 818 O O . LYS A 1 109 ? -1.046 -4.157 -6.737 1.00 93.50 109 LYS A O 1
ATOM 823 N N . LEU A 1 110 ? 0.761 -3.266 -7.745 1.00 95.31 110 LEU A N 1
ATOM 824 C CA . LEU A 1 110 ? 1.022 -2.254 -6.722 1.00 95.31 110 LEU A CA 1
ATOM 825 C C . LEU A 1 110 ? -0.087 -1.201 -6.700 1.00 95.31 110 LEU A C 1
ATOM 827 O O . LEU A 1 110 ? -0.555 -0.846 -5.627 1.00 95.31 110 LEU A O 1
ATOM 831 N N . LEU A 1 111 ? -0.561 -0.764 -7.869 1.00 94.94 111 LEU A N 1
ATOM 832 C CA . LEU A 1 111 ? -1.691 0.156 -7.971 1.00 94.94 111 LEU A CA 1
ATOM 833 C C . LEU A 1 111 ? -2.962 -0.443 -7.354 1.00 94.94 111 LEU A C 1
ATOM 835 O O . LEU A 1 111 ? -3.666 0.241 -6.622 1.00 94.94 111 LEU A O 1
ATOM 839 N N . ARG A 1 112 ? -3.224 -1.735 -7.580 1.00 93.88 112 ARG A N 1
ATOM 840 C CA . ARG A 1 112 ? -4.325 -2.440 -6.907 1.00 93.88 112 ARG A CA 1
ATOM 841 C C . ARG A 1 112 ? -4.121 -2.505 -5.395 1.00 93.88 112 ARG A C 1
ATOM 843 O O . ARG A 1 112 ? -5.066 -2.270 -4.654 1.00 93.88 112 ARG A O 1
ATOM 850 N N . ALA A 1 113 ? -2.916 -2.843 -4.935 1.00 95.62 113 ALA A N 1
ATOM 851 C CA . ALA A 1 113 ? -2.614 -2.869 -3.506 1.00 95.62 113 ALA A CA 1
ATOM 852 C C . ALA A 1 113 ? -2.843 -1.489 -2.875 1.00 95.62 113 ALA A C 1
ATOM 854 O O . ALA A 1 113 ? -3.432 -1.407 -1.806 1.00 95.62 113 ALA A O 1
ATOM 855 N N . TYR A 1 114 ? -2.470 -0.418 -3.579 1.00 96.44 114 TYR A N 1
ATOM 856 C CA . TYR A 1 114 ? -2.772 0.952 -3.187 1.00 96.44 114 TYR A CA 1
ATOM 857 C C . TYR A 1 114 ? -4.274 1.238 -3.138 1.00 96.44 114 TYR A C 1
ATOM 859 O O . TYR A 1 114 ? -4.737 1.726 -2.115 1.00 96.44 114 TYR A O 1
ATOM 867 N N . GLN A 1 115 ? -5.048 0.878 -4.165 1.00 96.06 115 GLN A N 1
ATOM 868 C CA . GLN A 1 115 ? -6.503 1.072 -4.157 1.00 96.06 115 GLN A CA 1
ATOM 869 C C . GLN A 1 115 ? -7.166 0.347 -2.978 1.00 96.06 115 GLN A C 1
ATOM 871 O O . GLN A 1 115 ? -7.973 0.925 -2.253 1.00 96.06 115 GLN A O 1
ATOM 876 N N . ASN A 1 116 ? -6.762 -0.901 -2.736 1.00 96.56 116 ASN A N 1
ATOM 877 C CA . ASN A 1 116 ? -7.233 -1.685 -1.600 1.00 96.56 116 ASN A CA 1
ATOM 878 C C . ASN A 1 116 ? -6.837 -1.039 -0.263 1.00 96.56 116 ASN A C 1
ATOM 880 O O . ASN A 1 116 ? -7.635 -1.002 0.667 1.00 96.56 116 ASN A O 1
ATOM 884 N N . GLU A 1 117 ? -5.623 -0.500 -0.161 1.00 96.25 117 GLU A N 1
ATOM 885 C CA . GLU A 1 117 ? -5.164 0.205 1.035 1.00 96.25 117 GLU A CA 1
ATOM 886 C C . GLU A 1 117 ? -5.872 1.552 1.229 1.00 96.25 117 GLU A C 1
ATOM 888 O O . GLU A 1 117 ? -6.005 2.007 2.354 1.00 96.25 117 GLU A O 1
ATOM 893 N N . VAL A 1 118 ? -6.351 2.210 0.177 1.00 95.69 118 VAL A N 1
ATOM 894 C CA . VAL A 1 118 ? -7.168 3.425 0.318 1.00 95.69 118 VAL A CA 1
ATOM 895 C C . VAL A 1 118 ? -8.584 3.071 0.769 1.00 95.69 118 VAL A C 1
ATOM 897 O O . VAL A 1 118 ? -9.111 3.717 1.669 1.00 95.69 118 VAL A O 1
ATOM 900 N N . GLY A 1 119 ? -9.184 2.031 0.183 1.00 94.38 119 GLY A N 1
ATOM 901 C CA . GLY A 1 119 ? -10.573 1.653 0.454 1.00 94.38 119 GLY A CA 1
ATOM 902 C C . GLY A 1 119 ? -10.800 0.889 1.763 1.00 94.38 119 GLY A C 1
ATOM 903 O O . GLY A 1 119 ? -11.926 0.847 2.250 1.00 94.38 119 GLY A O 1
ATOM 904 N N . ALA A 1 120 ? -9.775 0.247 2.330 1.00 96.12 120 ALA A N 1
ATOM 905 C CA . ALA A 1 120 ? -9.931 -0.522 3.565 1.00 96.12 120 ALA A CA 1
ATOM 906 C C . ALA A 1 120 ? -9.954 0.401 4.804 1.00 96.12 120 ALA A C 1
ATOM 908 O O . ALA A 1 120 ? -9.197 1.369 4.838 1.00 96.12 120 ALA A O 1
ATOM 909 N N . PRO A 1 121 ? -10.733 0.096 5.854 1.00 95.19 121 PRO A N 1
ATOM 910 C CA . PRO A 1 121 ? -10.678 0.811 7.133 1.00 95.19 121 PRO A CA 1
ATOM 911 C C . PRO A 1 121 ? -9.495 0.376 8.013 1.00 95.19 121 PRO A C 1
ATOM 913 O O . PRO A 1 121 ? -9.061 1.118 8.886 1.00 95.19 121 PRO A O 1
ATOM 916 N N . GLU A 1 122 ? -8.944 -0.819 7.780 1.00 94.69 122 GLU A N 1
ATOM 917 C CA . GLU A 1 122 ? -7.754 -1.320 8.472 1.00 94.69 122 GLU A CA 1
ATOM 918 C C . GLU A 1 122 ? -6.498 -1.251 7.596 1.00 94.69 122 GLU A C 1
ATOM 920 O O . GLU A 1 122 ? -6.569 -1.050 6.380 1.00 94.69 122 GLU A O 1
ATOM 925 N N . LEU A 1 123 ? -5.342 -1.468 8.218 1.00 95.38 123 LEU A N 1
ATOM 926 C CA . LEU A 1 123 ? -4.066 -1.637 7.542 1.00 95.38 123 LEU A CA 1
ATOM 927 C C . LEU A 1 123 ? -3.941 -3.070 7.012 1.00 95.38 123 LEU A C 1
ATOM 929 O O . LEU A 1 123 ? -3.967 -4.036 7.783 1.00 95.38 123 LEU A O 1
ATOM 933 N N . LEU A 1 124 ? -3.786 -3.217 5.698 1.00 95.19 124 LEU A N 1
ATOM 934 C CA . LEU A 1 124 ? -3.678 -4.531 5.058 1.00 95.19 124 LEU A CA 1
ATOM 935 C C . LEU A 1 124 ? -2.280 -5.148 5.248 1.00 95.19 124 LEU A C 1
ATOM 937 O O . LEU A 1 124 ? -1.320 -4.472 5.629 1.00 95.19 124 LEU A O 1
ATOM 941 N N . LYS A 1 125 ? -2.143 -6.448 4.953 1.00 94.81 125 LYS A N 1
ATOM 942 C CA . LYS A 1 125 ? -0.848 -7.148 5.001 1.00 94.81 125 LYS A CA 1
ATOM 943 C C . LYS A 1 125 ? 0.132 -6.563 3.982 1.00 94.81 125 LYS A C 1
ATOM 945 O O . LYS A 1 125 ? -0.217 -6.395 2.812 1.00 94.81 125 LYS A O 1
ATOM 950 N N . PHE A 1 126 ? 1.366 -6.289 4.407 1.00 95.38 126 PHE A N 1
ATOM 951 C CA . PHE A 1 126 ? 2.366 -5.668 3.544 1.00 95.38 126 PHE A CA 1
ATOM 952 C C . PHE A 1 126 ? 2.789 -6.615 2.401 1.00 95.38 126 PHE A C 1
ATOM 954 O O . PHE A 1 126 ? 3.334 -7.694 2.656 1.00 95.38 126 PHE A O 1
ATOM 961 N N . PRO A 1 127 ? 2.627 -6.232 1.119 1.00 94.62 127 PRO A N 1
ATOM 962 C CA . PRO A 1 127 ? 2.992 -7.078 -0.013 1.00 94.62 127 PRO A CA 1
ATOM 963 C C . PRO A 1 127 ? 4.510 -7.032 -0.285 1.00 94.62 127 PRO A C 1
ATOM 965 O O . PRO A 1 127 ? 4.960 -6.551 -1.328 1.00 94.62 127 PRO A O 1
ATOM 968 N N . ARG A 1 128 ? 5.315 -7.563 0.648 1.00 94.06 128 ARG A N 1
ATOM 969 C CA . ARG A 1 128 ? 6.790 -7.463 0.676 1.00 94.06 128 ARG A CA 1
ATOM 970 C C . ARG A 1 128 ? 7.455 -7.829 -0.648 1.00 94.06 128 ARG A C 1
ATOM 972 O O . ARG A 1 128 ? 8.135 -7.008 -1.256 1.00 94.06 128 ARG A O 1
ATOM 979 N N . GLN A 1 129 ? 7.177 -9.035 -1.138 1.00 93.44 129 GLN A N 1
ATOM 980 C CA . GLN A 1 129 ? 7.783 -9.550 -2.368 1.00 93.44 129 GLN A CA 1
ATOM 981 C C . GLN A 1 129 ? 7.441 -8.702 -3.600 1.00 93.44 129 GLN A C 1
ATOM 983 O O . GLN A 1 129 ? 8.216 -8.646 -4.553 1.00 93.44 129 GLN A O 1
ATOM 988 N N . LEU A 1 130 ? 6.258 -8.080 -3.623 1.00 93.81 130 LEU A N 1
ATOM 989 C CA . LEU A 1 130 ? 5.845 -7.219 -4.727 1.00 93.81 130 LEU A CA 1
ATOM 990 C C . LEU A 1 130 ? 6.605 -5.894 -4.680 1.00 93.81 130 LEU A C 1
ATOM 992 O O . LEU A 1 130 ? 7.152 -5.478 -5.700 1.00 93.81 130 LEU A O 1
ATOM 996 N N . VAL A 1 131 ? 6.660 -5.261 -3.506 1.00 94.75 131 VAL A N 1
ATOM 997 C CA . VAL A 1 131 ? 7.347 -3.979 -3.313 1.00 94.75 131 VAL A CA 1
ATOM 998 C C . VAL A 1 131 ? 8.838 -4.116 -3.608 1.00 94.75 131 VAL A C 1
ATOM 1000 O O . VAL A 1 131 ? 9.364 -3.326 -4.384 1.00 94.75 131 VAL A O 1
ATOM 1003 N N . GLU A 1 132 ? 9.503 -5.159 -3.103 1.00 94.00 132 GLU A N 1
ATOM 1004 C CA . GLU A 1 132 ? 10.924 -5.424 -3.380 1.00 94.00 132 GLU A CA 1
ATOM 1005 C C . GLU A 1 132 ? 11.205 -5.559 -4.886 1.00 94.00 132 GLU A C 1
ATOM 1007 O O . GLU A 1 132 ? 12.154 -4.967 -5.410 1.00 94.00 132 GLU A O 1
ATOM 1012 N N . LYS A 1 133 ? 10.343 -6.281 -5.619 1.00 93.44 133 LYS A N 1
ATOM 1013 C CA . LYS A 1 133 ? 10.448 -6.414 -7.082 1.00 93.44 133 LYS A CA 1
ATOM 1014 C C . LYS A 1 133 ? 10.267 -5.075 -7.793 1.00 93.44 133 LYS A C 1
ATOM 1016 O O . LYS A 1 133 ? 11.001 -4.793 -8.741 1.00 93.44 133 LYS A O 1
ATOM 1021 N N . VAL A 1 134 ? 9.304 -4.259 -7.359 1.00 93.62 134 VAL A N 1
ATOM 1022 C CA . VAL A 1 134 ? 9.064 -2.931 -7.943 1.00 93.62 134 VAL A CA 1
ATOM 1023 C C . VAL A 1 134 ? 10.246 -2.006 -7.666 1.00 93.62 134 VAL A C 1
ATOM 1025 O O . VAL A 1 134 ? 10.771 -1.433 -8.613 1.00 93.62 134 VAL A O 1
ATOM 1028 N N . VAL A 1 135 ? 10.730 -1.919 -6.426 1.00 94.62 135 VAL A N 1
ATOM 1029 C CA . VAL A 1 135 ? 11.884 -1.082 -6.050 1.00 94.62 135 VAL A CA 1
ATOM 1030 C C . VAL A 1 135 ? 13.127 -1.465 -6.852 1.00 94.62 135 VAL A C 1
ATOM 1032 O O . VAL A 1 135 ? 13.756 -0.598 -7.458 1.00 94.62 135 VAL A O 1
ATOM 1035 N N . LYS A 1 136 ? 13.441 -2.763 -6.950 1.00 93.38 136 LYS A N 1
ATOM 1036 C CA . LYS A 1 136 ? 14.576 -3.246 -7.753 1.00 93.38 136 LYS A CA 1
ATOM 1037 C C . LYS A 1 136 ? 14.428 -2.888 -9.236 1.00 93.38 136 LYS A C 1
ATOM 1039 O O . LYS A 1 136 ? 15.400 -2.497 -9.879 1.00 93.38 136 LYS A O 1
ATOM 1044 N N . SER A 1 137 ? 13.218 -3.011 -9.785 1.00 90.88 137 SER A N 1
ATOM 1045 C CA . SER A 1 137 ? 12.930 -2.629 -11.171 1.00 90.88 137 SER A CA 1
ATOM 1046 C C . SER A 1 137 ? 13.066 -1.120 -11.406 1.00 90.88 137 SER A C 1
ATOM 1048 O O . SER A 1 137 ? 13.618 -0.716 -12.429 1.00 90.88 137 SER A O 1
ATOM 1050 N N . LEU A 1 138 ? 12.590 -0.295 -10.468 1.00 92.81 138 LEU A N 1
ATOM 1051 C CA . LEU A 1 138 ? 12.700 1.165 -10.531 1.00 92.81 138 LEU A CA 1
ATOM 1052 C C . LEU A 1 138 ? 14.163 1.618 -10.503 1.00 92.81 138 LEU A C 1
ATOM 1054 O O . LEU A 1 138 ? 14.548 2.474 -11.299 1.00 92.81 138 LEU A O 1
ATOM 1058 N N . ALA A 1 139 ? 14.976 1.021 -9.625 1.00 93.50 139 ALA A N 1
ATOM 1059 C CA . ALA A 1 139 ? 16.406 1.306 -9.528 1.00 93.50 139 ALA A CA 1
ATOM 1060 C C . ALA A 1 139 ? 17.131 0.959 -10.836 1.00 93.50 139 ALA A C 1
ATOM 1062 O O . ALA A 1 139 ? 17.752 1.827 -11.442 1.00 93.50 139 ALA A O 1
ATOM 1063 N N . ARG A 1 140 ? 16.935 -0.266 -11.349 1.00 91.06 140 ARG A N 1
ATOM 1064 C CA . ARG A 1 140 ? 17.536 -0.702 -12.620 1.00 91.06 140 ARG A CA 1
ATOM 1065 C C . ARG A 1 140 ? 17.171 0.224 -13.785 1.00 91.06 140 ARG A C 1
ATOM 1067 O O . ARG A 1 140 ? 18.042 0.594 -14.563 1.00 91.06 140 ARG A O 1
ATOM 1074 N N . ARG A 1 141 ? 15.892 0.594 -13.927 1.00 89.69 141 ARG A N 1
ATOM 1075 C CA . ARG A 1 141 ? 15.449 1.489 -15.012 1.00 89.69 141 ARG A CA 1
ATOM 1076 C C . ARG A 1 141 ? 16.012 2.899 -14.865 1.00 89.69 141 ARG A C 1
ATOM 1078 O O . ARG A 1 141 ? 16.360 3.503 -15.873 1.00 89.69 141 ARG A O 1
ATOM 1085 N N . LYS A 1 142 ? 16.140 3.404 -13.634 1.00 92.69 142 LYS A N 1
ATOM 1086 C CA . LYS A 1 142 ? 16.781 4.698 -13.365 1.00 92.69 142 LYS A CA 1
ATOM 1087 C C . LYS A 1 142 ? 18.240 4.696 -13.830 1.00 92.69 142 LYS A C 1
ATOM 1089 O O . LYS A 1 142 ? 18.656 5.643 -14.490 1.00 92.69 142 LYS A O 1
ATOM 1094 N N . ASP A 1 143 ? 18.986 3.632 -13.538 1.00 92.06 143 ASP A N 1
ATOM 1095 C CA . ASP A 1 143 ? 20.377 3.502 -13.980 1.00 92.06 143 ASP A CA 1
ATOM 1096 C C . ASP A 1 143 ? 20.500 3.436 -15.505 1.00 92.06 143 ASP A C 1
ATOM 1098 O O . ASP A 1 143 ? 21.323 4.149 -16.074 1.00 92.06 143 ASP A O 1
ATOM 1102 N N . LEU A 1 144 ? 19.643 2.657 -16.175 1.00 88.94 144 LEU A N 1
ATOM 1103 C CA . LEU A 1 144 ? 19.633 2.571 -17.641 1.00 88.94 144 LEU A CA 1
ATOM 1104 C C . LEU A 1 144 ? 19.354 3.925 -18.300 1.00 88.94 144 LEU A C 1
ATOM 1106 O O . LEU A 1 144 ? 20.064 4.316 -19.222 1.00 88.94 144 LEU A O 1
ATOM 1110 N N . VAL A 1 145 ? 18.358 4.664 -17.803 1.00 91.06 145 VAL A N 1
ATOM 1111 C CA . VAL A 1 145 ? 18.040 6.013 -18.298 1.00 91.06 145 VAL A CA 1
ATOM 1112 C C . VAL A 1 145 ? 19.219 6.962 -18.092 1.00 91.06 145 VAL A C 1
ATOM 1114 O O . VAL A 1 145 ? 19.551 7.720 -19.000 1.00 91.06 145 VAL A O 1
ATOM 1117 N N . ARG A 1 146 ? 19.885 6.901 -16.933 1.00 91.44 146 ARG A N 1
ATOM 1118 C CA . ARG A 1 146 ? 21.059 7.735 -16.647 1.00 91.44 146 ARG A CA 1
ATOM 1119 C C . ARG A 1 146 ? 22.198 7.459 -17.632 1.00 91.44 146 ARG A C 1
ATOM 1121 O O . ARG A 1 146 ? 22.758 8.404 -18.175 1.00 91.44 146 ARG A O 1
ATOM 1128 N N . ILE A 1 147 ? 22.501 6.185 -17.898 1.00 89.56 147 ILE A N 1
ATOM 1129 C CA . ILE A 1 147 ? 23.552 5.791 -18.854 1.00 89.56 147 ILE A CA 1
ATOM 1130 C C . ILE A 1 147 ? 23.182 6.228 -20.282 1.00 89.56 147 ILE A C 1
ATOM 1132 O O . ILE A 1 147 ? 24.029 6.731 -21.023 1.00 89.56 147 ILE A O 1
ATOM 1136 N N . ALA A 1 148 ? 21.910 6.088 -20.660 1.00 87.69 148 ALA A N 1
ATOM 1137 C CA . ALA A 1 148 ? 21.402 6.512 -21.962 1.00 87.69 148 ALA A CA 1
ATOM 1138 C C . ALA A 1 148 ? 21.548 8.027 -22.180 1.00 87.69 148 ALA A C 1
ATOM 1140 O O . ALA A 1 148 ? 21.938 8.469 -23.256 1.00 87.69 148 ALA A O 1
ATOM 1141 N N . GLN A 1 149 ? 21.281 8.828 -21.147 1.00 86.38 149 GLN A N 1
ATOM 1142 C CA . GLN A 1 149 ? 21.429 10.285 -21.196 1.00 86.38 149 GLN A CA 1
ATOM 1143 C C . GLN A 1 149 ? 22.895 10.732 -21.197 1.00 86.38 149 GLN A C 1
ATOM 1145 O O . GLN A 1 149 ? 23.223 11.734 -21.828 1.00 86.38 149 GLN A O 1
ATOM 1150 N N . SER A 1 150 ? 23.785 9.994 -20.526 1.00 86.81 150 SER A N 1
ATOM 1151 C CA . SER A 1 150 ? 25.214 10.321 -20.487 1.00 86.81 150 SER A CA 1
ATOM 1152 C C . SER A 1 150 ? 25.984 9.909 -21.741 1.00 86.81 150 SER A C 1
ATOM 1154 O O . SER A 1 150 ? 27.123 10.339 -21.906 1.00 86.81 150 SER A O 1
ATOM 1156 N N . THR A 1 151 ? 25.408 9.066 -22.604 1.00 85.00 151 THR A N 1
ATOM 1157 C CA . THR A 1 151 ? 26.085 8.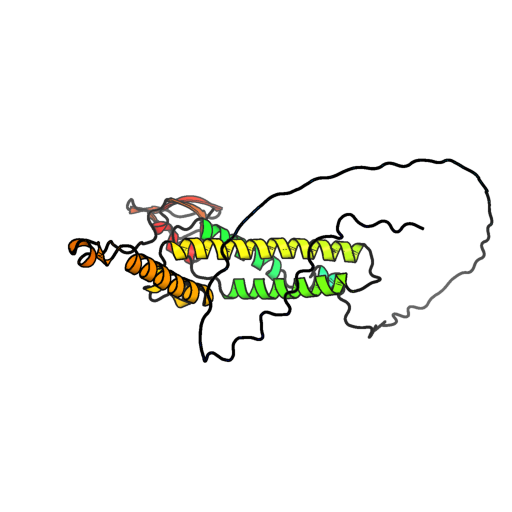560 -23.806 1.00 85.00 151 THR A CA 1
ATOM 1158 C C . THR A 1 151 ? 25.784 9.471 -25.006 1.00 85.00 151 THR A C 1
ATOM 1160 O O . THR A 1 151 ? 24.641 9.528 -25.470 1.00 85.00 151 THR A O 1
ATOM 1163 N N . PRO A 1 152 ? 26.775 10.225 -25.520 1.00 81.81 152 PRO A N 1
ATOM 1164 C CA . PRO A 1 152 ? 26.583 11.078 -26.685 1.00 81.81 152 PRO A CA 1
ATOM 1165 C C . PRO A 1 152 ? 26.646 10.261 -27.984 1.00 81.81 152 PRO A C 1
ATOM 1167 O O . PRO A 1 152 ? 27.430 9.321 -28.100 1.00 81.81 152 PRO A O 1
ATOM 1170 N N . GLY A 1 153 ? 25.880 10.675 -28.996 1.00 81.75 153 GLY A N 1
ATOM 1171 C CA . GLY A 1 153 ? 25.967 10.115 -30.353 1.00 81.75 153 GLY A CA 1
ATOM 1172 C C . GLY A 1 153 ? 24.930 9.043 -30.695 1.00 81.75 153 GLY A C 1
ATOM 1173 O O . GLY A 1 153 ? 25.131 8.312 -31.663 1.00 81.75 153 GLY A O 1
ATOM 1174 N N . HIS A 1 154 ? 23.841 8.950 -29.929 1.00 84.06 154 HIS A N 1
ATOM 1175 C CA . HIS A 1 154 ? 22.681 8.127 -30.276 1.00 84.06 154 HIS A CA 1
ATOM 1176 C C . HIS A 1 154 ? 21.661 8.887 -31.138 1.00 84.06 154 HIS A C 1
ATOM 1178 O O . HIS A 1 154 ? 21.673 10.116 -31.199 1.00 84.06 154 HIS A O 1
ATOM 1184 N N . ASP A 1 155 ? 20.766 8.140 -31.786 1.00 87.25 155 ASP A N 1
ATOM 1185 C CA . ASP A 1 155 ? 19.677 8.685 -32.600 1.00 87.25 155 ASP A CA 1
ATOM 1186 C C . ASP A 1 155 ? 18.611 9.389 -31.740 1.00 87.25 155 ASP A C 1
ATOM 1188 O O . ASP A 1 155 ? 18.363 9.010 -30.594 1.00 87.25 155 ASP A O 1
ATOM 1192 N N . ASP A 1 156 ? 17.877 10.346 -32.316 1.00 87.81 156 ASP A N 1
ATOM 1193 C CA . ASP A 1 156 ? 16.770 11.044 -31.633 1.00 87.81 156 ASP A CA 1
ATOM 1194 C C . ASP A 1 156 ? 15.721 10.075 -31.054 1.00 87.81 156 ASP A C 1
ATOM 1196 O O . ASP A 1 156 ? 15.181 10.291 -29.967 1.00 87.81 156 ASP A O 1
ATOM 1200 N N . ALA A 1 157 ? 15.463 8.961 -31.748 1.00 87.69 157 ALA A N 1
ATOM 1201 C CA . ALA A 1 157 ? 14.542 7.917 -31.298 1.00 87.69 157 ALA A CA 1
ATOM 1202 C C . ALA A 1 157 ? 14.959 7.297 -29.951 1.00 87.69 157 ALA A C 1
ATOM 1204 O O . ALA A 1 157 ? 14.105 6.969 -29.125 1.00 87.69 157 ALA A O 1
ATOM 1205 N N . PHE A 1 158 ? 16.265 7.177 -29.709 1.00 88.31 158 PHE A N 1
ATOM 1206 C CA . PHE A 1 158 ? 16.816 6.648 -28.468 1.00 88.31 158 PHE A CA 1
ATOM 1207 C C . PHE A 1 158 ? 16.594 7.606 -27.295 1.00 88.31 158 PHE A C 1
ATOM 1209 O O . PHE A 1 158 ? 16.125 7.189 -26.235 1.00 88.31 158 PHE A O 1
ATOM 1216 N N . TYR A 1 159 ? 16.839 8.904 -27.497 1.00 88.56 159 TYR A N 1
ATOM 1217 C CA . TYR A 1 159 ? 16.579 9.921 -26.474 1.00 88.56 159 TYR A CA 1
ATOM 1218 C C . TYR A 1 159 ? 15.083 10.036 -26.144 1.00 88.56 159 TYR A C 1
ATOM 1220 O O . TYR A 1 159 ? 14.715 10.138 -24.970 1.00 88.56 159 TYR A O 1
ATOM 1228 N N . ILE A 1 160 ? 14.205 9.936 -27.151 1.00 91.00 160 ILE A N 1
ATOM 1229 C CA . ILE A 1 160 ? 12.751 9.889 -26.936 1.00 91.00 160 ILE A CA 1
ATOM 1230 C C . ILE A 1 160 ? 12.380 8.660 -26.097 1.00 91.00 160 ILE A C 1
ATOM 1232 O O . ILE A 1 160 ? 11.690 8.805 -25.086 1.00 91.00 160 ILE A O 1
ATOM 1236 N N . ALA A 1 161 ? 12.875 7.469 -26.444 1.00 89.81 161 ALA A N 1
ATOM 1237 C CA . ALA A 1 161 ? 12.622 6.251 -25.674 1.00 89.81 161 ALA A CA 1
ATOM 1238 C C . ALA A 1 161 ? 13.092 6.376 -24.214 1.00 89.81 161 ALA A C 1
ATOM 1240 O O . ALA A 1 161 ? 12.334 6.062 -23.292 1.00 89.81 161 ALA A O 1
ATOM 1241 N N . ALA A 1 162 ? 14.295 6.912 -23.988 1.00 90.62 162 ALA A N 1
ATOM 1242 C CA . ALA A 1 162 ? 14.822 7.159 -22.649 1.00 90.62 162 ALA A CA 1
ATOM 1243 C C . ALA A 1 162 ? 13.918 8.108 -21.843 1.00 90.62 162 ALA A C 1
ATOM 1245 O O . ALA A 1 162 ? 13.618 7.833 -20.680 1.00 90.62 162 ALA A O 1
ATOM 1246 N N . SER A 1 163 ? 13.417 9.183 -22.461 1.00 91.81 163 SER A N 1
ATOM 1247 C CA . SER A 1 163 ? 12.509 10.139 -21.808 1.00 91.81 163 SER A CA 1
ATOM 1248 C C . SER A 1 163 ? 11.150 9.525 -21.432 1.00 91.81 163 SER A C 1
ATOM 1250 O O . SER A 1 163 ? 10.612 9.798 -20.353 1.00 91.81 163 SER A O 1
ATOM 1252 N N . VAL A 1 164 ? 10.613 8.631 -22.270 1.00 91.81 164 VAL A N 1
ATOM 1253 C CA . VAL A 1 164 ? 9.362 7.907 -21.994 1.00 91.81 164 VAL A CA 1
ATOM 1254 C C . VAL A 1 164 ? 9.548 6.970 -20.804 1.00 91.81 164 VAL A C 1
ATOM 1256 O O . VAL A 1 164 ? 8.724 6.953 -19.886 1.00 91.81 164 VAL A O 1
ATOM 1259 N N . VAL A 1 165 ? 10.656 6.229 -20.776 1.00 91.12 165 VAL A N 1
ATOM 1260 C CA . VAL A 1 165 ? 10.977 5.312 -19.676 1.00 91.12 165 VAL A CA 1
ATOM 1261 C C . VAL A 1 165 ? 11.228 6.073 -18.381 1.00 91.12 165 VAL A C 1
ATOM 1263 O O . VAL A 1 165 ? 10.737 5.645 -17.336 1.00 91.12 165 VAL A O 1
ATOM 1266 N N . ALA A 1 166 ? 11.922 7.212 -18.436 1.00 92.31 166 ALA A N 1
ATOM 1267 C CA . ALA A 1 166 ? 12.114 8.099 -17.292 1.00 92.31 166 ALA A CA 1
ATOM 1268 C C . ALA A 1 166 ? 10.767 8.541 -16.701 1.00 92.31 166 ALA A C 1
ATOM 1270 O O . ALA A 1 166 ? 10.520 8.365 -15.506 1.00 92.31 166 ALA A O 1
ATOM 1271 N N . THR A 1 167 ? 9.863 9.025 -17.557 1.00 94.50 167 THR A N 1
ATOM 1272 C CA . THR A 1 167 ? 8.518 9.466 -17.164 1.00 94.50 167 THR A CA 1
ATOM 1273 C C . THR A 1 167 ? 7.712 8.329 -16.531 1.00 94.50 167 THR A C 1
ATOM 1275 O O . THR A 1 167 ? 7.111 8.494 -15.468 1.00 94.50 167 THR A O 1
ATOM 1278 N N . GLU A 1 168 ? 7.730 7.136 -17.127 1.00 91.94 168 GLU A N 1
ATOM 1279 C CA . GLU A 1 168 ? 7.038 5.972 -16.565 1.00 91.94 168 GLU A CA 1
ATOM 1280 C C . GLU A 1 168 ? 7.661 5.510 -15.238 1.00 91.94 168 GLU A C 1
ATOM 1282 O O . GLU A 1 168 ? 6.955 5.077 -14.323 1.00 91.94 168 GLU A O 1
ATOM 1287 N N . ASN A 1 169 ? 8.981 5.638 -15.087 1.00 93.25 169 ASN A N 1
ATOM 1288 C CA . ASN A 1 169 ? 9.669 5.357 -13.831 1.00 93.25 169 ASN A CA 1
ATOM 1289 C C . ASN A 1 169 ? 9.218 6.320 -12.720 1.00 93.25 169 ASN A C 1
ATOM 1291 O O . ASN A 1 169 ? 8.936 5.874 -11.607 1.00 93.25 169 ASN A O 1
ATOM 1295 N N . MET A 1 170 ? 9.071 7.614 -13.031 1.00 95.31 170 MET A N 1
ATOM 1296 C CA . MET A 1 170 ? 8.539 8.617 -12.099 1.00 95.31 170 MET A CA 1
ATOM 1297 C C . MET A 1 170 ? 7.101 8.301 -11.682 1.00 95.31 170 MET A C 1
ATOM 1299 O O . MET A 1 170 ? 6.786 8.335 -10.493 1.00 95.31 170 MET A O 1
ATOM 1303 N N . ARG A 1 171 ? 6.232 7.926 -12.632 1.00 94.69 171 ARG A N 1
ATOM 1304 C CA . ARG A 1 171 ? 4.841 7.536 -12.336 1.00 94.69 171 ARG A CA 1
ATOM 1305 C C . ARG A 1 171 ? 4.776 6.329 -11.404 1.00 94.69 171 ARG A C 1
ATOM 1307 O O . ARG A 1 171 ? 4.046 6.353 -10.415 1.00 94.69 171 ARG A O 1
ATOM 1314 N N . ALA A 1 172 ? 5.561 5.291 -11.677 1.00 93.56 172 ALA A N 1
ATOM 1315 C CA . ALA A 1 172 ? 5.598 4.097 -10.838 1.00 93.56 172 ALA A CA 1
ATOM 1316 C C . ALA A 1 172 ? 6.187 4.377 -9.438 1.00 93.56 172 ALA A C 1
ATOM 1318 O O . ALA A 1 172 ? 5.660 3.877 -8.442 1.00 93.56 172 ALA A O 1
ATOM 1319 N N . ALA A 1 173 ? 7.221 5.220 -9.334 1.00 95.50 173 ALA A N 1
ATOM 1320 C CA . ALA A 1 173 ? 7.761 5.671 -8.049 1.00 95.50 173 ALA A CA 1
ATOM 1321 C C . ALA A 1 173 ? 6.742 6.504 -7.252 1.00 95.50 173 ALA A C 1
ATOM 1323 O O . ALA A 1 173 ? 6.633 6.354 -6.034 1.00 95.50 173 ALA A O 1
ATOM 1324 N N . HIS A 1 174 ? 5.946 7.333 -7.932 1.00 96.56 174 HIS A N 1
ATOM 1325 C CA . HIS A 1 174 ? 4.867 8.090 -7.306 1.00 96.56 174 HIS A CA 1
ATOM 1326 C C . HIS A 1 174 ? 3.803 7.168 -6.693 1.00 96.56 174 HIS A C 1
ATOM 1328 O O . HIS A 1 174 ? 3.406 7.379 -5.550 1.00 96.56 174 HIS A O 1
ATOM 1334 N N . VAL A 1 175 ? 3.391 6.103 -7.393 1.00 95.94 175 VAL A N 1
ATOM 1335 C CA . VAL A 1 175 ? 2.449 5.107 -6.838 1.00 95.94 175 VAL A CA 1
ATOM 1336 C C . VAL A 1 175 ? 3.012 4.462 -5.570 1.00 95.94 175 VAL A C 1
ATOM 1338 O O . VAL A 1 175 ? 2.298 4.352 -4.576 1.00 95.94 175 VAL A O 1
ATOM 1341 N N . LEU A 1 176 ? 4.298 4.090 -5.564 1.00 96.06 176 LEU A N 1
ATOM 1342 C CA . LEU A 1 176 ? 4.949 3.545 -4.369 1.00 96.06 176 LEU A CA 1
ATOM 1343 C C . LEU A 1 176 ? 4.950 4.552 -3.207 1.00 96.06 176 LEU A C 1
ATOM 1345 O O . LEU A 1 176 ? 4.642 4.185 -2.076 1.00 96.06 176 LEU A O 1
ATOM 1349 N N . LYS A 1 177 ? 5.236 5.829 -3.485 1.00 96.81 177 LYS A N 1
ATOM 1350 C CA . LYS A 1 177 ? 5.198 6.905 -2.484 1.00 96.81 177 LYS A CA 1
ATOM 1351 C C . LYS A 1 177 ? 3.798 7.077 -1.889 1.00 96.81 177 LYS A C 1
ATOM 1353 O O . LYS A 1 177 ? 3.672 7.189 -0.671 1.00 96.81 177 LYS A O 1
ATOM 1358 N N . MET A 1 178 ? 2.761 7.087 -2.727 1.00 97.25 178 MET A N 1
ATOM 1359 C CA . MET A 1 178 ? 1.367 7.204 -2.282 1.00 97.25 178 MET A CA 1
ATOM 1360 C C . MET A 1 178 ? 0.933 5.996 -1.450 1.00 97.25 178 MET A C 1
ATOM 1362 O O . MET A 1 178 ? 0.298 6.173 -0.413 1.00 97.25 178 MET A O 1
ATOM 1366 N N . PHE A 1 179 ? 1.342 4.790 -1.850 1.00 97.19 179 PHE A N 1
ATOM 1367 C CA . PHE A 1 179 ? 1.108 3.566 -1.086 1.00 97.19 179 PHE A CA 1
ATOM 1368 C C . PHE A 1 179 ? 1.702 3.645 0.322 1.00 97.19 179 PHE A C 1
ATOM 1370 O O . PHE A 1 179 ? 0.981 3.466 1.300 1.00 97.19 179 PHE A O 1
ATOM 1377 N N . THR A 1 180 ? 2.984 3.993 0.444 1.00 96.38 180 THR A N 1
ATOM 1378 C CA . THR A 1 180 ? 3.639 4.113 1.754 1.00 96.38 180 THR A CA 1
ATOM 1379 C C . THR A 1 180 ? 3.013 5.214 2.612 1.00 96.38 180 THR A C 1
ATOM 1381 O O . THR A 1 180 ? 2.790 5.009 3.802 1.00 96.38 180 THR A O 1
ATOM 1384 N N . ARG A 1 181 ? 2.671 6.371 2.026 1.00 97.25 181 ARG A N 1
ATOM 1385 C CA . ARG A 1 181 ? 2.011 7.467 2.759 1.00 97.25 181 ARG A CA 1
ATOM 1386 C C . ARG A 1 181 ? 0.658 7.055 3.327 1.00 97.25 181 ARG A C 1
ATOM 1388 O O . ARG A 1 181 ? 0.389 7.337 4.489 1.00 97.25 181 ARG A O 1
ATOM 1395 N N . GLN A 1 182 ? -0.159 6.366 2.532 1.00 97.38 182 GLN A N 1
ATOM 1396 C CA . GLN A 1 182 ? -1.466 5.884 2.979 1.00 97.38 182 GLN A CA 1
ATOM 1397 C C . GLN A 1 182 ? -1.338 4.921 4.164 1.00 97.38 182 GLN A C 1
ATOM 1399 O O . GLN A 1 182 ? -2.125 4.974 5.107 1.00 97.38 182 GLN A O 1
ATOM 1404 N N . ARG A 1 183 ? -0.323 4.057 4.129 1.00 97.12 183 ARG A N 1
ATOM 1405 C CA . ARG A 1 183 ? -0.060 3.103 5.205 1.00 97.12 183 ARG A CA 1
ATOM 1406 C C . ARG A 1 183 ? 0.391 3.777 6.492 1.00 97.12 183 ARG A C 1
ATOM 1408 O O . ARG A 1 183 ? -0.148 3.451 7.541 1.00 97.12 183 ARG A O 1
ATOM 1415 N N . ILE A 1 184 ? 1.313 4.738 6.412 1.00 96.69 184 ILE A N 1
ATOM 1416 C CA . ILE A 1 184 ? 1.755 5.516 7.582 1.00 96.69 184 ILE A CA 1
ATOM 1417 C C . ILE A 1 184 ? 0.570 6.258 8.209 1.00 96.69 184 ILE A C 1
ATOM 1419 O O . ILE A 1 184 ? 0.373 6.167 9.414 1.00 96.69 184 ILE A O 1
ATOM 1423 N N . TYR A 1 185 ? -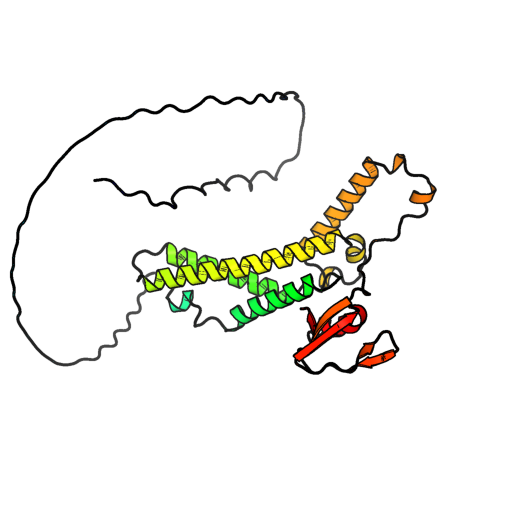0.273 6.897 7.391 1.00 96.44 185 TYR A N 1
ATOM 1424 C CA . TYR A 1 185 ? -1.470 7.595 7.869 1.00 96.44 185 TYR A CA 1
ATOM 1425 C C . TYR A 1 185 ? -2.393 6.687 8.700 1.00 96.44 185 TYR A C 1
ATOM 1427 O O . TYR A 1 185 ? -2.796 7.044 9.802 1.00 96.44 185 TYR A O 1
ATOM 1435 N N . LYS A 1 186 ? -2.689 5.479 8.208 1.00 95.75 186 LYS A N 1
ATOM 1436 C CA . LYS A 1 186 ? -3.502 4.494 8.941 1.00 95.75 186 LYS A CA 1
ATOM 1437 C C . LYS A 1 186 ? -2.805 3.924 10.171 1.00 95.75 186 LYS A C 1
ATOM 1439 O O . LYS A 1 186 ? -3.454 3.603 11.164 1.00 95.75 186 LYS A O 1
ATOM 1444 N N . LEU A 1 187 ? -1.491 3.748 10.086 1.00 96.31 187 LEU A N 1
ATOM 1445 C CA . LEU A 1 187 ? -0.685 3.233 11.181 1.00 96.31 187 LEU A CA 1
ATOM 1446 C C . LEU A 1 187 ? -0.706 4.199 12.365 1.00 96.31 187 LEU A C 1
ATOM 1448 O O . LEU A 1 187 ? -0.915 3.754 13.484 1.00 96.31 187 LEU A O 1
ATOM 1452 N N . GLU A 1 188 ? -0.566 5.503 12.125 1.00 95.25 188 GLU A N 1
ATOM 1453 C CA . GLU A 1 188 ? -0.619 6.532 13.172 1.00 95.25 188 GLU A CA 1
ATOM 1454 C C . GLU A 1 188 ? -1.985 6.592 13.876 1.00 95.25 188 GLU A C 1
ATOM 1456 O O . GLU A 1 188 ? -2.042 6.822 15.081 1.00 95.25 188 GLU A O 1
ATOM 1461 N N . GLN A 1 189 ? -3.084 6.306 13.169 1.00 94.12 189 GLN A N 1
ATOM 1462 C CA . GLN A 1 189 ? -4.434 6.296 13.753 1.00 94.12 189 GLN A CA 1
ATOM 1463 C C . GLN A 1 189 ? -4.658 5.179 14.781 1.00 94.12 189 GLN A C 1
ATOM 1465 O O . GLN A 1 189 ? -5.440 5.349 15.717 1.00 94.12 189 GLN A O 1
ATOM 1470 N N . CYS A 1 190 ? -4.019 4.022 14.600 1.00 94.62 190 CYS A N 1
ATOM 1471 C CA . CYS A 1 190 ? -4.215 2.841 15.448 1.00 94.62 190 CYS A CA 1
ATOM 1472 C C . CYS A 1 190 ? -2.877 2.147 15.770 1.00 94.62 190 CYS A C 1
ATOM 1474 O O . CYS A 1 190 ? -2.776 0.920 15.708 1.00 94.62 190 CYS A O 1
ATOM 1476 N N . ALA A 1 191 ? -1.835 2.922 16.093 1.00 94.62 191 ALA A N 1
ATOM 1477 C CA . ALA A 1 191 ? -0.464 2.415 16.224 1.00 94.62 191 ALA A CA 1
ATOM 1478 C C . ALA A 1 191 ? -0.323 1.346 17.320 1.00 94.62 191 ALA A C 1
ATOM 1480 O O . ALA A 1 191 ? 0.224 0.271 17.075 1.00 94.62 191 ALA A O 1
ATOM 1481 N N . GLU A 1 192 ? -0.868 1.612 18.511 1.00 93.62 192 GLU A N 1
ATOM 1482 C CA . GLU A 1 192 ? -0.845 0.672 19.639 1.00 93.62 192 GLU A CA 1
ATOM 1483 C C . GLU A 1 192 ? -1.579 -0.634 19.314 1.00 93.62 192 GLU A C 1
ATOM 1485 O O . GLU A 1 192 ? -1.087 -1.718 19.631 1.00 93.62 192 GLU A O 1
ATOM 1490 N N . TYR A 1 193 ? -2.713 -0.538 18.610 1.00 94.75 193 TYR A N 1
ATOM 1491 C CA . TYR A 1 193 ? -3.482 -1.704 18.188 1.00 94.75 193 TYR A CA 1
ATOM 1492 C C . TYR A 1 193 ? -2.643 -2.604 17.290 1.00 94.75 193 TYR A C 1
ATOM 1494 O O . TYR A 1 193 ? -2.532 -3.793 17.581 1.00 94.75 193 TYR A O 1
ATOM 1502 N N . TYR A 1 194 ? -2.005 -2.057 16.251 1.00 95.19 194 TYR A N 1
ATOM 1503 C CA . TYR A 1 194 ? -1.196 -2.867 15.341 1.00 95.19 194 TYR A CA 1
ATOM 1504 C C . TYR A 1 194 ? 0.053 -3.441 16.006 1.00 95.19 194 TYR A C 1
ATOM 1506 O O . TYR A 1 194 ? 0.377 -4.584 15.712 1.00 95.19 194 TYR A O 1
ATOM 1514 N N . LEU A 1 195 ? 0.710 -2.714 16.919 1.00 94.56 195 LEU A N 1
ATOM 1515 C CA . LEU A 1 195 ? 1.865 -3.219 17.678 1.00 94.56 195 LEU A CA 1
ATOM 1516 C C . LEU A 1 195 ? 1.498 -4.339 18.664 1.00 94.56 195 LEU A C 1
ATOM 1518 O O . LEU A 1 195 ? 2.336 -5.183 18.967 1.00 94.56 195 LEU A O 1
ATOM 1522 N N . SER A 1 196 ? 0.257 -4.359 19.160 1.00 93.56 196 SER A N 1
ATOM 1523 C CA . SER A 1 196 ? -0.228 -5.398 20.079 1.00 93.56 196 SER A CA 1
ATOM 1524 C C . SER A 1 196 ? -0.590 -6.724 19.394 1.00 93.56 196 SER A C 1
ATOM 1526 O O . SER A 1 196 ? -0.764 -7.737 20.073 1.00 93.56 196 SER A O 1
ATOM 1528 N N . GLN A 1 197 ? -0.727 -6.735 18.064 1.00 92.56 197 GLN A N 1
ATOM 1529 C CA . GLN A 1 197 ? -1.138 -7.932 17.332 1.00 92.56 197 GLN A CA 1
ATOM 1530 C C . GLN A 1 197 ? -0.011 -8.977 17.246 1.00 92.56 197 GLN A C 1
ATOM 1532 O O . GLN A 1 197 ? 1.166 -8.632 17.175 1.00 92.56 197 GLN A O 1
ATOM 1537 N N . PRO A 1 198 ? -0.334 -10.278 17.168 1.00 91.50 198 PRO A N 1
ATOM 1538 C CA . PRO A 1 198 ? 0.677 -11.312 16.952 1.00 91.50 198 PRO A CA 1
ATOM 1539 C C . PRO A 1 198 ? 1.247 -11.308 15.520 1.00 91.50 198 PRO A C 1
ATOM 1541 O O . PRO A 1 198 ? 2.332 -11.839 15.298 1.00 91.50 198 PRO A O 1
ATOM 1544 N N . ASP A 1 199 ? 0.543 -10.716 14.546 1.00 91.81 199 ASP A N 1
ATOM 1545 C CA . ASP A 1 199 ? 0.912 -10.702 13.122 1.00 91.81 199 ASP A CA 1
ATOM 1546 C C . ASP A 1 199 ? 1.698 -9.445 12.694 1.00 91.81 199 ASP A C 1
ATOM 1548 O O . ASP A 1 199 ? 1.857 -9.195 11.496 1.00 91.81 199 ASP A O 1
ATOM 1552 N N . VAL A 1 200 ? 2.238 -8.675 13.650 1.00 91.31 200 VAL A N 1
ATOM 1553 C CA . VAL A 1 200 ? 2.980 -7.414 13.424 1.00 91.31 200 VAL A CA 1
ATOM 1554 C C . VAL A 1 200 ? 3.988 -7.528 12.284 1.00 91.31 200 VAL A C 1
ATOM 1556 O O . VAL A 1 200 ? 3.946 -6.745 11.340 1.00 91.31 200 VAL A O 1
ATOM 1559 N N . HIS A 1 201 ? 4.880 -8.520 12.327 1.00 89.38 201 HIS A N 1
ATOM 1560 C CA . HIS A 1 201 ? 5.970 -8.648 11.353 1.00 89.38 201 HIS A CA 1
ATOM 1561 C C . HIS A 1 201 ? 5.525 -9.138 9.966 1.00 89.38 201 HIS A C 1
ATOM 1563 O O . HIS A 1 201 ? 6.263 -8.972 8.988 1.00 89.38 201 HIS A O 1
ATOM 1569 N N . GLU A 1 202 ? 4.336 -9.735 9.868 1.00 90.75 202 GLU A N 1
ATOM 1570 C CA . GLU A 1 202 ? 3.728 -10.125 8.593 1.00 90.75 202 GLU A CA 1
ATOM 1571 C C . GLU A 1 202 ? 2.934 -8.967 7.981 1.00 90.75 202 GLU A C 1
ATOM 1573 O O . GLU A 1 202 ? 2.935 -8.773 6.761 1.00 90.75 202 GLU A O 1
ATOM 1578 N N . ARG A 1 203 ? 2.265 -8.177 8.827 1.00 92.50 203 ARG A N 1
ATOM 1579 C CA . ARG A 1 203 ? 1.397 -7.074 8.410 1.00 92.50 203 ARG A CA 1
ATOM 1580 C C . ARG A 1 203 ? 2.160 -5.789 8.111 1.00 92.50 203 ARG A C 1
ATOM 1582 O O . ARG A 1 203 ? 1.781 -5.079 7.177 1.00 92.50 203 ARG A O 1
ATOM 1589 N N . LEU A 1 204 ? 3.214 -5.503 8.872 1.00 94.94 204 LEU A N 1
ATOM 1590 C CA . LEU A 1 204 ? 4.015 -4.284 8.787 1.00 94.94 204 LEU A CA 1
ATOM 1591 C C . LEU A 1 204 ? 5.385 -4.550 8.162 1.00 94.94 204 LEU A C 1
ATOM 1593 O O . LEU A 1 204 ? 6.013 -5.596 8.344 1.00 94.94 204 LEU A O 1
ATOM 1597 N N . TYR A 1 205 ? 5.886 -3.556 7.441 1.00 94.50 205 TYR A N 1
ATOM 1598 C CA . TYR A 1 205 ? 7.274 -3.527 7.004 1.00 94.50 205 TYR A CA 1
ATOM 1599 C C . TYR A 1 205 ? 8.208 -3.133 8.161 1.00 94.50 205 TYR A C 1
ATOM 1601 O O . TYR A 1 205 ? 7.795 -2.449 9.091 1.00 94.50 205 TYR A O 1
ATOM 1609 N N . HIS A 1 206 ? 9.494 -3.503 8.112 1.00 93.19 206 HIS A N 1
ATOM 1610 C CA . HIS A 1 206 ? 10.414 -3.258 9.239 1.00 93.19 206 HIS A CA 1
ATOM 1611 C C . HIS A 1 206 ? 10.532 -1.766 9.609 1.00 93.19 206 HIS A C 1
ATOM 1613 O O . HIS A 1 206 ? 10.602 -1.419 10.783 1.00 93.19 206 HIS A O 1
ATOM 1619 N N . ASN A 1 207 ? 10.498 -0.874 8.611 1.00 93.88 207 ASN A N 1
ATOM 1620 C CA . ASN A 1 207 ? 10.549 0.572 8.835 1.00 93.88 207 ASN A CA 1
ATOM 1621 C C . ASN A 1 207 ? 9.232 1.091 9.417 1.00 93.88 207 ASN A C 1
ATOM 1623 O O . ASN A 1 207 ? 9.246 2.059 10.163 1.00 93.88 207 ASN A O 1
ATOM 1627 N N . GLU A 1 208 ? 8.108 0.446 9.089 1.00 96.00 208 GLU A N 1
ATOM 1628 C CA . GLU A 1 208 ? 6.798 0.790 9.649 1.00 96.00 208 GLU A CA 1
ATOM 1629 C C . GLU A 1 208 ? 6.735 0.411 11.133 1.00 96.00 208 GLU A C 1
ATOM 1631 O O . GLU A 1 208 ? 6.228 1.191 11.929 1.00 96.00 208 GLU A O 1
ATOM 1636 N N . VAL A 1 209 ? 7.317 -0.730 11.528 1.00 96.00 209 VAL A N 1
ATOM 1637 C CA . VAL A 1 209 ? 7.420 -1.126 12.946 1.00 96.00 209 VAL A CA 1
ATOM 1638 C C . VAL A 1 209 ? 8.241 -0.105 13.734 1.00 96.00 209 VAL A C 1
ATOM 1640 O O . VAL A 1 209 ? 7.753 0.434 14.724 1.00 96.00 209 VAL A O 1
ATOM 1643 N N . ALA A 1 210 ? 9.443 0.233 13.253 1.00 96.19 210 ALA A N 1
ATOM 1644 C CA . ALA A 1 210 ? 10.292 1.234 13.902 1.00 96.19 210 ALA A CA 1
ATOM 1645 C C . ALA A 1 210 ? 9.602 2.610 13.993 1.00 96.19 210 ALA A C 1
ATOM 1647 O O . ALA A 1 210 ? 9.697 3.292 15.015 1.00 96.19 210 ALA A O 1
ATOM 1648 N N . HIS A 1 211 ? 8.870 3.000 12.944 1.00 96.50 211 HIS A N 1
ATOM 1649 C CA . HIS A 1 211 ? 8.073 4.223 12.939 1.00 96.50 211 HIS A CA 1
ATOM 1650 C C . HIS A 1 211 ? 6.955 4.183 13.989 1.00 96.50 211 HIS A C 1
ATOM 1652 O O . HIS A 1 211 ? 6.812 5.132 14.753 1.00 96.50 211 HIS A O 1
ATOM 1658 N N . ALA A 1 212 ? 6.184 3.094 14.064 1.00 96.38 212 ALA A N 1
ATOM 1659 C CA . ALA A 1 212 ? 5.100 2.946 15.033 1.00 96.38 212 ALA A CA 1
ATOM 1660 C C . ALA A 1 212 ? 5.608 2.970 16.482 1.00 96.38 212 ALA A C 1
ATOM 1662 O O . ALA A 1 212 ? 5.040 3.673 17.313 1.00 96.38 212 ALA A O 1
ATOM 1663 N N . GLU A 1 213 ? 6.695 2.257 16.786 1.00 96.25 213 GLU A N 1
ATOM 1664 C CA . GLU A 1 213 ? 7.303 2.261 18.123 1.00 96.25 213 GLU A CA 1
ATOM 1665 C C . GLU A 1 213 ? 7.800 3.657 18.523 1.00 96.25 213 GLU A C 1
ATOM 1667 O O . GLU A 1 213 ? 7.585 4.104 19.655 1.00 96.25 213 GLU A O 1
ATOM 1672 N N . GLY A 1 214 ? 8.446 4.362 17.588 1.00 97.25 214 GLY A N 1
ATOM 1673 C CA . GLY A 1 214 ? 8.885 5.741 17.782 1.00 97.25 214 GLY A CA 1
ATOM 1674 C C . GLY A 1 214 ? 7.711 6.698 17.990 1.00 97.25 214 GLY A C 1
ATOM 1675 O O . GLY A 1 214 ? 7.740 7.507 18.917 1.00 97.25 214 GLY A O 1
ATOM 1676 N N . TYR A 1 215 ? 6.659 6.564 17.181 1.00 96.69 215 TYR A N 1
ATOM 1677 C CA . TYR A 1 215 ? 5.448 7.378 17.257 1.00 96.69 215 TYR A CA 1
ATOM 1678 C C . TYR A 1 215 ? 4.726 7.201 18.597 1.00 96.69 215 TYR A C 1
ATOM 1680 O O . TYR A 1 215 ? 4.462 8.186 19.281 1.00 96.69 215 TYR A O 1
ATOM 1688 N N . VAL A 1 216 ? 4.488 5.958 19.032 1.00 95.06 216 VAL A N 1
ATOM 1689 C CA . VAL A 1 216 ? 3.840 5.671 20.325 1.00 95.06 216 VAL A CA 1
ATOM 1690 C C . VAL A 1 216 ? 4.659 6.232 21.485 1.00 95.06 216 VAL A C 1
ATOM 1692 O O . VAL A 1 216 ? 4.108 6.863 22.387 1.00 95.06 216 VAL A O 1
ATOM 1695 N N . ARG A 1 217 ? 5.988 6.067 21.456 1.00 96.06 217 ARG A N 1
ATOM 1696 C CA . ARG A 1 217 ? 6.877 6.640 22.477 1.00 96.06 217 ARG A CA 1
ATOM 1697 C C . ARG A 1 217 ? 6.783 8.164 22.525 1.00 96.06 217 ARG A C 1
ATOM 1699 O O . ARG A 1 217 ? 6.719 8.725 23.615 1.00 96.06 217 ARG A O 1
ATOM 1706 N N . LEU A 1 218 ? 6.785 8.817 21.364 1.00 96.44 218 LEU A N 1
ATOM 1707 C CA . LEU A 1 218 ? 6.720 10.272 21.249 1.00 96.44 218 LEU A CA 1
ATOM 1708 C C . LEU A 1 218 ? 5.383 10.817 21.759 1.00 96.44 218 LEU A C 1
ATOM 1710 O O . LEU A 1 218 ? 5.375 11.737 22.574 1.00 96.44 218 LEU A O 1
ATOM 1714 N N . VAL A 1 219 ? 4.268 10.228 21.321 1.00 93.38 219 VAL A N 1
ATOM 1715 C CA . VAL A 1 219 ? 2.918 10.623 21.750 1.00 93.38 219 VAL A CA 1
ATOM 1716 C C . VAL A 1 219 ? 2.760 10.440 23.256 1.00 93.38 219 VAL A C 1
ATOM 1718 O O . VAL A 1 219 ? 2.280 11.343 23.938 1.00 93.38 219 VAL A O 1
ATOM 1721 N N . LYS A 1 220 ? 3.229 9.310 23.796 1.00 90.75 220 LYS A N 1
ATOM 1722 C CA . LYS A 1 220 ? 3.200 9.061 25.237 1.00 90.75 220 LYS A CA 1
ATOM 1723 C C . LYS A 1 220 ? 4.016 10.098 26.009 1.00 90.75 220 LYS A C 1
ATOM 1725 O O . LYS A 1 220 ? 3.484 10.711 26.924 1.00 90.75 220 LYS A O 1
ATOM 1730 N N . ALA A 1 221 ? 5.264 10.345 25.609 1.00 93.81 221 ALA A N 1
ATOM 1731 C CA . ALA A 1 221 ? 6.114 11.341 26.262 1.00 93.81 221 ALA A CA 1
ATOM 1732 C C . ALA A 1 221 ? 5.502 12.752 26.211 1.00 93.81 221 ALA A C 1
ATOM 1734 O O . ALA A 1 221 ? 5.570 13.493 27.189 1.00 93.81 221 ALA A O 1
ATOM 1735 N N . TYR A 1 222 ? 4.869 13.111 25.091 1.00 94.19 222 TYR A N 1
ATOM 1736 C CA . TYR A 1 222 ? 4.163 14.380 24.943 1.00 94.19 222 TYR A CA 1
ATOM 1737 C C . TYR A 1 222 ? 2.961 14.489 25.891 1.00 94.19 222 TYR A C 1
ATOM 1739 O O . TYR A 1 222 ? 2.790 15.519 26.545 1.00 94.19 222 TYR A O 1
ATOM 1747 N N . HIS A 1 223 ? 2.144 13.439 25.999 1.00 89.56 223 HIS A N 1
ATOM 1748 C CA . HIS A 1 223 ? 1.012 13.414 26.925 1.00 89.56 223 HIS A CA 1
ATOM 1749 C C . HIS A 1 223 ? 1.464 13.462 28.389 1.00 89.56 223 HIS A C 1
ATOM 1751 O O . HIS A 1 223 ? 0.921 14.261 29.159 1.00 89.56 223 HIS A O 1
ATOM 1757 N N . ASP A 1 224 ? 2.475 12.662 28.742 1.00 89.56 224 ASP A N 1
ATOM 1758 C CA . ASP A 1 224 ? 3.076 12.611 30.078 1.00 89.56 224 ASP A CA 1
ATOM 1759 C C . ASP A 1 224 ? 3.572 14.003 30.501 1.00 89.56 224 ASP A C 1
ATOM 1761 O O . ASP A 1 224 ? 3.242 14.468 31.588 1.00 89.56 224 ASP A O 1
ATOM 1765 N N . ALA A 1 225 ? 4.267 14.717 29.608 1.00 91.31 225 ALA A N 1
ATOM 1766 C CA . ALA A 1 225 ? 4.773 16.063 29.876 1.00 91.31 225 ALA A CA 1
ATOM 1767 C C . ALA A 1 225 ? 3.690 17.159 29.902 1.00 91.31 225 ALA A C 1
ATOM 1769 O O . ALA A 1 225 ? 3.869 18.176 30.569 1.00 91.31 225 ALA A O 1
ATOM 1770 N N . SER A 1 226 ? 2.596 17.000 29.149 1.00 89.88 226 SER A N 1
ATOM 1771 C CA . SER A 1 226 ? 1.617 18.081 28.955 1.00 89.88 226 SER A CA 1
ATOM 1772 C C . SER A 1 226 ? 0.516 18.109 30.010 1.00 89.88 226 SER A C 1
ATOM 1774 O O . SER A 1 226 ? 0.098 19.188 30.425 1.00 89.88 226 SER A O 1
ATOM 1776 N N . ALA A 1 227 ? -0.027 16.947 30.382 1.00 84.44 227 ALA A N 1
ATOM 1777 C CA . ALA A 1 227 ? -1.288 16.917 31.124 1.00 84.44 227 ALA A CA 1
ATOM 1778 C C . ALA A 1 227 ? -1.459 15.736 32.081 1.00 84.44 227 ALA A C 1
ATOM 1780 O O . ALA A 1 227 ? -2.422 15.749 32.847 1.00 84.44 227 ALA A O 1
ATOM 1781 N N . MET A 1 228 ? -0.576 14.730 32.075 1.00 82.25 228 MET A N 1
ATOM 1782 C CA . MET A 1 228 ? -0.790 13.547 32.921 1.00 82.25 228 MET A CA 1
ATOM 1783 C C . MET A 1 228 ? -0.770 13.866 34.416 1.00 82.25 228 MET A C 1
ATOM 1785 O O . MET A 1 228 ? -1.594 13.321 35.145 1.00 82.25 228 MET A O 1
ATOM 1789 N N . ASP A 1 229 ? 0.056 14.817 34.859 1.00 83.56 229 ASP A N 1
ATOM 1790 C CA . ASP A 1 229 ? 0.097 15.251 36.265 1.00 83.56 229 ASP A CA 1
ATOM 1791 C C . ASP A 1 229 ? -1.187 15.969 36.722 1.00 83.56 229 ASP A C 1
ATOM 1793 O O . ASP A 1 229 ? -1.497 16.004 37.912 1.00 83.56 229 ASP A O 1
ATOM 1797 N N . ALA A 1 230 ? -1.951 16.539 35.785 1.00 85.06 230 ALA A N 1
ATOM 1798 C CA . ALA A 1 230 ? -3.200 17.250 36.059 1.00 85.06 230 ALA A CA 1
ATOM 1799 C C . ALA A 1 230 ? -4.455 16.395 35.793 1.00 85.06 230 ALA A C 1
ATOM 1801 O O . ALA A 1 230 ? -5.579 16.872 35.979 1.00 85.06 230 ALA A O 1
ATOM 1802 N N . MET A 1 231 ? -4.291 15.146 35.342 1.00 83.31 231 MET A N 1
ATOM 1803 C CA . MET A 1 231 ? -5.406 14.244 35.057 1.00 83.31 231 MET A CA 1
ATOM 1804 C C . MET A 1 231 ? -6.035 13.721 36.358 1.00 83.31 231 MET A C 1
ATOM 1806 O O . MET A 1 231 ? -5.320 13.269 37.253 1.00 83.31 231 MET A O 1
ATOM 1810 N N . PRO A 1 232 ? -7.376 13.697 36.470 1.00 87.44 232 PRO A N 1
ATOM 1811 C CA . PRO A 1 232 ? -8.046 13.045 37.589 1.00 87.44 232 PRO A CA 1
ATOM 1812 C C . PRO A 1 232 ? -7.649 11.567 37.701 1.00 87.44 232 PRO A C 1
ATOM 1814 O O . PRO A 1 232 ? -7.599 10.856 36.695 1.00 87.44 232 PRO A O 1
ATOM 1817 N N . GLU A 1 233 ? -7.478 11.066 38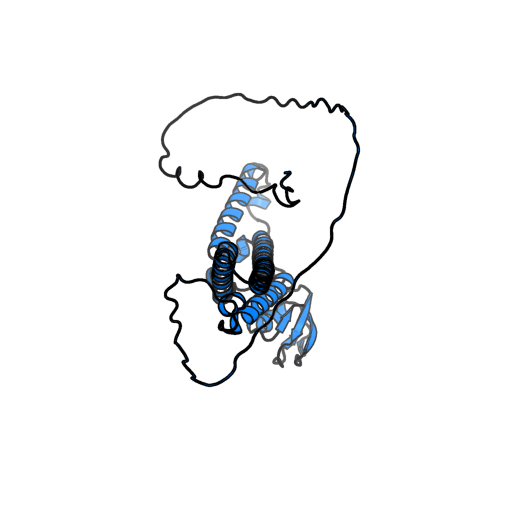.930 1.00 83.75 233 GLU A N 1
ATOM 1818 C CA . GLU A 1 233 ? -7.103 9.664 39.200 1.00 83.75 233 GLU A CA 1
ATOM 1819 C C . GLU A 1 233 ? -8.049 8.634 38.552 1.00 83.75 233 GLU A C 1
ATOM 1821 O O . GLU A 1 233 ? -7.684 7.492 38.286 1.00 83.75 233 GLU A O 1
ATOM 1826 N N . GLN A 1 234 ? -9.294 9.025 38.275 1.00 83.56 234 GLN A N 1
ATOM 1827 C CA . GLN A 1 234 ? -10.276 8.175 37.599 1.00 83.56 234 GLN A CA 1
ATOM 1828 C C . GLN A 1 234 ? -9.868 7.846 36.157 1.00 83.56 234 GLN A C 1
ATOM 1830 O O . GLN A 1 234 ? -10.117 6.730 35.706 1.00 83.56 234 GLN A O 1
ATOM 1835 N N . VAL A 1 235 ? -9.232 8.789 35.454 1.00 81.81 235 VAL A N 1
ATOM 1836 C CA . VAL A 1 235 ? -8.772 8.617 34.067 1.00 81.81 235 VAL A CA 1
ATOM 1837 C C . VAL A 1 235 ? -7.473 7.818 34.026 1.00 81.81 235 VAL A C 1
ATOM 1839 O O . VAL A 1 235 ? -7.298 6.976 33.152 1.00 81.81 235 VAL A O 1
ATOM 1842 N N . THR A 1 236 ? -6.584 8.016 35.001 1.00 79.94 236 THR A N 1
ATOM 1843 C CA . THR A 1 236 ? -5.345 7.229 35.097 1.00 79.94 236 THR A CA 1
ATOM 1844 C C . THR A 1 236 ? -5.623 5.777 35.490 1.00 79.94 236 THR A C 1
ATOM 1846 O O . THR A 1 236 ? -4.950 4.867 35.011 1.00 79.94 236 THR A O 1
ATOM 1849 N N . ARG A 1 237 ? -6.651 5.536 36.316 1.00 81.38 237 ARG A N 1
ATOM 1850 C CA . ARG A 1 237 ? -7.079 4.188 36.717 1.00 81.38 237 ARG A CA 1
ATOM 1851 C C . ARG A 1 237 ? -7.859 3.451 35.628 1.00 81.38 237 ARG A C 1
ATOM 1853 O O . ARG A 1 237 ? -7.731 2.235 35.526 1.00 81.38 237 ARG A O 1
ATOM 1860 N N . ASN A 1 238 ? -8.661 4.173 34.846 1.00 83.56 238 ASN A N 1
ATOM 1861 C CA . ASN A 1 238 ? -9.447 3.638 33.735 1.00 83.56 238 ASN A CA 1
ATOM 1862 C C . ASN A 1 238 ? -9.102 4.405 32.451 1.00 83.56 238 ASN A C 1
ATOM 1864 O O . ASN A 1 238 ? -9.842 5.322 32.074 1.00 83.56 238 ASN A O 1
ATOM 1868 N N . PRO A 1 239 ? -7.987 4.057 31.785 1.00 79.06 239 PRO A N 1
ATOM 1869 C CA . PRO A 1 239 ? -7.614 4.712 30.544 1.00 79.06 239 PRO A CA 1
ATOM 1870 C C . PRO A 1 239 ? -8.697 4.501 29.475 1.00 79.06 239 PRO A C 1
ATOM 1872 O O . PRO A 1 239 ? -9.395 3.477 29.488 1.00 79.06 239 PRO A O 1
ATOM 1875 N N . PRO A 1 240 ? -8.853 5.456 28.540 1.00 80.00 240 PRO A N 1
ATOM 1876 C CA . PRO A 1 240 ? -9.767 5.289 27.422 1.00 80.00 240 PRO A CA 1
ATOM 1877 C C . PRO A 1 240 ? -9.403 4.036 26.611 1.00 80.00 240 PRO A C 1
ATOM 1879 O O . PRO A 1 240 ? -8.232 3.644 26.563 1.00 80.00 240 PRO A O 1
ATOM 1882 N N . PRO A 1 241 ? -10.393 3.395 25.969 1.00 84.94 241 PRO A N 1
ATOM 1883 C CA . PRO A 1 241 ? -10.136 2.227 25.145 1.00 84.94 241 PRO A CA 1
ATOM 1884 C C . PRO A 1 241 ? -9.178 2.579 24.005 1.00 84.94 241 PRO A C 1
ATOM 1886 O O . PRO A 1 241 ? -9.272 3.647 23.397 1.00 84.94 241 PRO A O 1
ATOM 1889 N N . MET A 1 242 ? -8.272 1.648 23.714 1.00 88.00 242 MET A N 1
ATOM 1890 C CA . MET A 1 242 ? -7.319 1.764 22.617 1.00 88.00 242 MET A CA 1
ATOM 1891 C C . MET A 1 242 ? -8.061 1.985 21.284 1.00 88.00 242 MET A C 1
ATOM 1893 O O . MET A 1 242 ? -9.037 1.275 21.017 1.00 88.00 242 MET A O 1
ATOM 1897 N N . PRO A 1 243 ? -7.616 2.925 20.431 1.00 90.19 243 PRO A N 1
ATOM 1898 C CA . PRO A 1 243 ? -8.185 3.107 19.100 1.00 90.19 243 PRO A CA 1
ATOM 1899 C C . PRO A 1 243 ? -8.090 1.816 18.280 1.00 90.19 243 PRO A C 1
ATOM 1901 O O . PRO A 1 243 ? -7.022 1.212 18.182 1.00 90.19 243 PRO A O 1
ATOM 1904 N N . THR A 1 244 ? -9.205 1.399 17.681 1.00 93.06 244 THR A N 1
ATOM 1905 C CA . THR A 1 244 ? -9.284 0.202 16.831 1.00 93.06 244 THR A CA 1
ATOM 1906 C C . THR A 1 244 ? -9.887 0.552 15.471 1.00 93.06 244 THR A C 1
ATOM 1908 O O . THR A 1 244 ? -10.706 1.471 15.391 1.00 93.06 244 THR A O 1
ATOM 1911 N N . PRO A 1 245 ? -9.492 -0.149 14.392 1.00 94.19 245 PRO A N 1
ATOM 1912 C CA . PRO A 1 245 ? -10.065 0.079 13.071 1.00 94.19 245 PRO A CA 1
ATOM 1913 C C . PRO A 1 245 ? -11.544 -0.332 13.025 1.00 94.19 245 PRO A C 1
ATOM 1915 O O . PRO A 1 245 ? -11.938 -1.360 13.580 1.00 94.19 245 PRO A O 1
ATOM 1918 N N . ASP A 1 246 ? -12.363 0.447 12.315 1.00 93.81 246 ASP A N 1
ATOM 1919 C CA . ASP A 1 246 ? -13.795 0.171 12.170 1.00 93.81 246 ASP A CA 1
ATOM 1920 C C . ASP A 1 246 ? -14.067 -0.863 11.066 1.00 93.81 246 ASP A C 1
ATOM 1922 O O . ASP A 1 246 ? -14.137 -0.557 9.876 1.00 93.81 24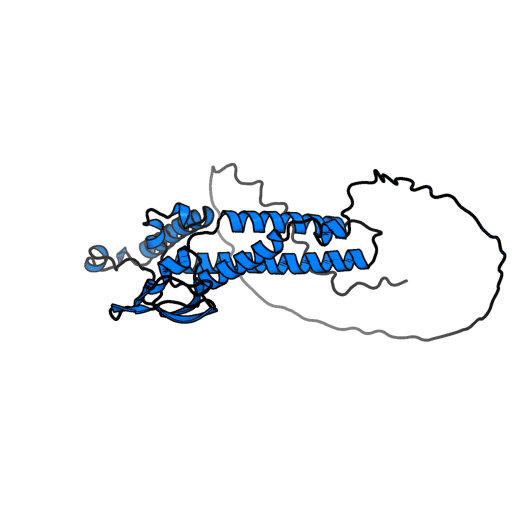6 ASP A O 1
ATOM 1926 N N . PHE A 1 247 ? -14.286 -2.115 11.461 1.00 93.94 247 PHE A N 1
ATOM 1927 C CA . PHE A 1 247 ? -14.653 -3.185 10.529 1.00 93.94 247 PHE A CA 1
ATOM 1928 C C . PHE A 1 247 ? -16.091 -3.077 9.993 1.00 93.94 247 PHE A C 1
ATOM 1930 O O . PHE A 1 247 ? -16.445 -3.782 9.045 1.00 93.94 247 PHE A O 1
ATOM 1937 N N . GLY A 1 248 ? -16.939 -2.243 10.596 1.00 93.94 248 GLY A N 1
ATOM 1938 C CA . GLY A 1 248 ? -18.320 -2.018 10.176 1.00 93.94 248 GLY A CA 1
ATOM 1939 C C . GLY A 1 248 ? -18.458 -1.038 9.013 1.00 93.94 248 GLY A C 1
ATOM 1940 O O . GLY A 1 248 ? -19.544 -0.964 8.428 1.00 93.94 248 GLY A O 1
ATOM 1941 N N . GLN A 1 249 ? -17.382 -0.331 8.653 1.00 94.19 249 GLN A N 1
ATOM 1942 C CA . GLN A 1 249 ? -17.403 0.698 7.621 1.00 94.19 249 GLN A CA 1
ATOM 1943 C C . GLN A 1 249 ? -17.897 0.132 6.271 1.00 94.19 249 GLN A C 1
ATOM 1945 O O . GLN A 1 249 ? -17.413 -0.920 5.827 1.00 94.19 249 GLN A O 1
ATOM 1950 N N . PRO A 1 250 ? -18.869 0.789 5.605 1.00 94.62 250 PRO A N 1
ATOM 1951 C CA . PRO A 1 250 ? -19.318 0.386 4.280 1.00 94.62 250 PRO A CA 1
ATOM 1952 C C . PRO A 1 250 ? -18.232 0.676 3.240 1.00 94.62 250 PRO A C 1
ATOM 1954 O O . PRO A 1 250 ? -17.669 1.769 3.199 1.00 94.62 250 PRO A O 1
ATOM 1957 N N . VAL A 1 251 ? -17.962 -0.303 2.382 1.00 95.50 251 VAL A N 1
ATOM 1958 C CA . VAL A 1 251 ? -16.946 -0.237 1.328 1.00 95.50 251 VAL A CA 1
ATOM 1959 C C . VAL A 1 251 ? -17.526 -0.713 -0.000 1.00 95.50 251 VAL A C 1
ATOM 1961 O O . VAL A 1 251 ? -18.379 -1.605 -0.040 1.00 95.50 251 VAL A O 1
ATOM 1964 N N . LEU A 1 252 ? -17.061 -0.111 -1.095 1.00 96.12 252 LEU A N 1
ATOM 1965 C CA . LEU A 1 252 ? -17.377 -0.550 -2.451 1.00 96.12 252 LEU A CA 1
ATOM 1966 C C . LEU A 1 252 ? -16.347 -1.573 -2.904 1.00 96.12 252 LEU A C 1
ATOM 1968 O O . LEU A 1 252 ? -15.138 -1.368 -2.785 1.00 96.12 252 LEU A O 1
ATOM 1972 N N . CYS A 1 253 ? -16.832 -2.689 -3.430 1.00 94.75 253 CYS A N 1
ATOM 1973 C CA . CYS A 1 253 ? -15.979 -3.793 -3.817 1.00 94.75 253 CYS A CA 1
ATOM 1974 C C . CYS A 1 253 ? -16.391 -4.387 -5.162 1.00 94.75 253 CYS A C 1
ATOM 1976 O O . CYS A 1 253 ? -17.563 -4.373 -5.541 1.00 94.75 253 CYS A O 1
ATOM 1978 N N . ARG A 1 254 ? -15.403 -4.911 -5.889 1.00 95.25 254 ARG A N 1
ATOM 1979 C CA . ARG A 1 254 ? -15.563 -5.619 -7.158 1.00 95.25 254 ARG A CA 1
ATOM 1980 C C . ARG A 1 254 ? -15.085 -7.051 -7.017 1.00 95.25 254 ARG A C 1
ATOM 1982 O O . ARG A 1 254 ? -13.932 -7.292 -6.657 1.00 95.25 254 ARG A O 1
ATOM 1989 N N . ALA A 1 255 ? -15.935 -7.999 -7.386 1.00 95.12 255 ALA A N 1
ATOM 1990 C CA . ALA A 1 255 ? -15.548 -9.399 -7.444 1.00 95.12 255 ALA A CA 1
ATOM 1991 C C . ALA A 1 255 ? -14.672 -9.661 -8.673 1.00 95.12 255 ALA A C 1
ATOM 1993 O O . ALA A 1 255 ? -15.050 -9.377 -9.811 1.00 95.12 255 ALA A O 1
ATOM 1994 N N . ARG A 1 256 ? -13.477 -10.213 -8.463 1.00 92.75 256 ARG A N 1
ATOM 1995 C CA . ARG A 1 256 ? -12.547 -10.572 -9.545 1.00 92.75 256 ARG A CA 1
ATOM 1996 C C . ARG A 1 256 ? -12.808 -11.968 -10.095 1.00 92.75 256 ARG A C 1
ATOM 1998 O O . ARG A 1 256 ? -12.416 -12.259 -11.228 1.00 92.75 256 ARG A O 1
ATOM 2005 N N . ARG A 1 257 ? -13.414 -12.823 -9.279 1.00 92.62 257 ARG A N 1
ATOM 2006 C CA . ARG A 1 257 ? -13.779 -14.215 -9.549 1.00 92.62 257 ARG A CA 1
ATOM 2007 C C . ARG A 1 257 ? -15.120 -14.499 -8.879 1.00 92.62 257 ARG A C 1
ATOM 2009 O O . ARG A 1 257 ? -15.526 -13.738 -8.001 1.00 92.62 257 ARG A O 1
ATOM 2016 N N . ASP A 1 258 ? -15.774 -15.577 -9.288 1.00 92.94 258 ASP A N 1
ATOM 2017 C CA . ASP A 1 258 ? -16.956 -16.064 -8.583 1.00 92.94 258 ASP A CA 1
ATOM 2018 C C . ASP A 1 258 ? -16.544 -16.467 -7.165 1.00 92.94 258 ASP A C 1
ATOM 2020 O O . ASP A 1 258 ? -15.691 -17.338 -6.977 1.00 92.94 258 ASP A O 1
ATOM 2024 N N . CYS A 1 259 ? -17.087 -15.764 -6.174 1.00 88.69 259 CYS A N 1
ATOM 2025 C CA . CYS A 1 259 ? -16.751 -15.987 -4.774 1.00 88.69 259 CYS A CA 1
ATOM 2026 C C . CYS A 1 259 ? -17.765 -16.946 -4.142 1.00 88.69 259 CYS A C 1
ATOM 2028 O O . CYS A 1 259 ? -18.945 -16.926 -4.513 1.00 88.69 259 CYS A O 1
ATOM 2030 N N . PRO A 1 260 ? -17.345 -17.754 -3.154 1.00 85.62 260 PRO A N 1
ATOM 2031 C CA . PRO A 1 260 ? -18.283 -18.548 -2.375 1.00 85.62 260 PRO A CA 1
ATOM 2032 C C . PRO A 1 260 ? -19.313 -17.645 -1.667 1.00 85.62 260 PRO A C 1
ATOM 2034 O O . PRO A 1 260 ? -19.022 -16.471 -1.413 1.00 85.62 260 PRO A O 1
ATOM 2037 N N . PRO A 1 261 ? -20.506 -18.173 -1.331 1.00 87.75 261 PRO A N 1
ATOM 2038 C CA . PRO A 1 261 ? -21.528 -17.409 -0.628 1.00 87.75 261 PRO A CA 1
ATOM 2039 C C . PRO A 1 261 ? -20.999 -16.886 0.708 1.00 87.75 261 PRO A C 1
ATOM 2041 O O . PRO A 1 261 ? -20.470 -17.653 1.514 1.00 87.75 261 PRO A O 1
ATOM 2044 N N . VAL A 1 262 ? -21.157 -15.587 0.946 1.00 87.81 262 VAL A N 1
ATOM 2045 C CA . VAL A 1 262 ? -20.793 -14.934 2.203 1.00 87.81 262 VAL A CA 1
ATOM 2046 C C . VAL A 1 262 ? -22.053 -14.626 2.997 1.00 87.81 262 VAL A C 1
ATOM 2048 O O . VAL A 1 262 ? -23.088 -14.286 2.429 1.00 87.81 262 VAL A O 1
ATOM 2051 N N . VAL A 1 263 ? -21.955 -14.741 4.318 1.00 87.94 263 VAL A N 1
ATOM 2052 C CA . VAL A 1 263 ? -23.033 -14.382 5.240 1.00 87.94 263 VAL A CA 1
ATOM 2053 C C . VAL A 1 263 ? -23.057 -12.862 5.412 1.00 87.94 263 VAL A C 1
ATOM 2055 O O . VAL A 1 263 ? -22.095 -12.262 5.901 1.00 87.94 263 VAL A O 1
ATOM 2058 N N . LEU A 1 264 ? -24.153 -12.236 4.996 1.00 85.75 264 LEU A N 1
ATOM 2059 C CA . LEU A 1 264 ? -24.433 -10.827 5.250 1.00 85.75 264 LEU A CA 1
ATOM 2060 C C . LEU A 1 264 ? -24.774 -10.600 6.733 1.00 85.75 264 LEU A C 1
ATOM 2062 O O . LEU A 1 264 ? -25.134 -11.544 7.437 1.00 85.75 264 LEU A O 1
ATOM 2066 N N . PRO A 1 265 ? -24.715 -9.349 7.228 1.00 82.50 265 PRO A N 1
ATOM 2067 C CA . PRO A 1 265 ? -25.104 -9.033 8.604 1.00 82.50 265 PRO A CA 1
ATOM 2068 C C . PRO A 1 265 ? -26.523 -9.483 8.978 1.00 82.50 265 PRO A C 1
ATOM 2070 O O . PRO A 1 265 ? -26.776 -9.773 10.143 1.00 82.50 265 PRO A O 1
ATOM 2073 N N . ASP A 1 266 ? -27.413 -9.578 7.988 1.00 84.69 266 ASP A N 1
ATOM 2074 C CA . ASP A 1 266 ? -28.814 -9.975 8.156 1.00 84.69 266 ASP A CA 1
ATOM 2075 C C . ASP A 1 266 ? -29.005 -11.508 8.172 1.00 84.69 266 ASP A C 1
ATOM 2077 O O . ASP A 1 266 ? -30.119 -12.004 8.308 1.00 84.69 266 ASP A O 1
ATOM 2081 N N . GLY A 1 267 ? -27.916 -12.277 8.041 1.00 85.44 267 GLY A N 1
ATOM 2082 C CA . GLY A 1 267 ? -27.921 -13.744 8.011 1.00 85.44 267 GLY A CA 1
ATOM 2083 C C . GLY A 1 267 ? -28.167 -14.349 6.626 1.00 85.44 267 GLY A C 1
ATOM 2084 O O . GLY A 1 267 ? -28.060 -15.564 6.463 1.00 85.44 267 GLY A O 1
ATOM 2085 N N . GLU A 1 268 ? -28.455 -13.524 5.619 1.00 88.75 268 GLU A N 1
ATOM 2086 C CA . GLU A 1 268 ? -28.628 -13.973 4.240 1.00 88.75 268 GLU A CA 1
ATOM 2087 C C . GLU A 1 268 ? -27.295 -14.368 3.595 1.00 88.75 268 GLU A C 1
ATOM 2089 O O . GLU A 1 268 ? -26.254 -13.745 3.818 1.00 88.75 268 GLU A O 1
ATOM 2094 N N . LEU A 1 269 ? -27.335 -15.410 2.766 1.00 89.81 269 LEU A N 1
ATOM 2095 C CA . LEU A 1 269 ? -26.191 -15.839 1.972 1.00 89.81 269 LEU A CA 1
ATOM 2096 C C . LEU A 1 269 ? -26.187 -15.096 0.642 1.00 89.81 269 LEU A C 1
ATOM 2098 O O . LEU A 1 269 ? -27.122 -15.218 -0.148 1.00 89.81 269 LEU A O 1
ATOM 2102 N N . PHE A 1 270 ? -25.101 -14.382 0.372 1.00 88.50 270 PHE A N 1
ATOM 2103 C CA . PHE A 1 270 ? -24.912 -13.652 -0.872 1.00 88.50 270 PHE A CA 1
ATOM 2104 C C . PHE A 1 270 ? -23.686 -14.167 -1.623 1.00 88.50 270 PHE A C 1
ATOM 2106 O O . PHE A 1 270 ? -22.584 -14.210 -1.078 1.00 88.50 270 PHE A O 1
ATOM 2113 N N . ALA A 1 271 ? -23.867 -14.561 -2.883 1.00 90.19 271 ALA A N 1
ATOM 2114 C CA . ALA A 1 271 ? -22.782 -15.012 -3.748 1.00 90.19 271 ALA A CA 1
ATOM 2115 C C . ALA A 1 271 ? -22.370 -13.893 -4.711 1.00 90.19 271 ALA A C 1
ATOM 2117 O O . ALA A 1 271 ? -23.205 -13.328 -5.419 1.00 90.19 271 ALA A O 1
ATOM 2118 N N . PHE A 1 272 ? -21.072 -13.597 -4.765 1.00 91.06 272 PHE A N 1
ATOM 2119 C CA . PHE A 1 272 ? -20.544 -12.576 -5.664 1.00 91.06 272 PHE A CA 1
ATOM 2120 C C . PHE A 1 272 ? -20.191 -13.184 -7.022 1.00 91.06 272 PHE A C 1
ATOM 2122 O O . PHE A 1 272 ? -19.295 -14.023 -7.111 1.00 91.06 272 PHE A O 1
ATOM 2129 N N . ALA A 1 273 ? -20.860 -12.723 -8.079 1.00 94.12 273 ALA A N 1
ATOM 2130 C CA . ALA A 1 273 ? -20.521 -13.082 -9.455 1.00 94.12 273 ALA A CA 1
ATOM 2131 C C . ALA A 1 273 ? -19.314 -12.276 -9.956 1.00 94.12 273 ALA A C 1
ATOM 2133 O O . ALA A 1 273 ? -19.169 -11.092 -9.632 1.00 94.12 273 ALA A O 1
ATOM 2134 N N . GLN A 1 274 ? -18.470 -12.874 -10.792 1.00 95.50 274 GLN A N 1
ATOM 2135 C CA . GLN A 1 274 ? -17.320 -12.204 -11.387 1.00 95.50 274 GLN A CA 1
ATOM 2136 C C . GLN A 1 274 ? -17.717 -10.892 -12.089 1.00 95.50 274 GLN A C 1
ATOM 2138 O O . GLN A 1 274 ? -18.641 -10.837 -12.896 1.00 95.50 274 GLN A O 1
ATOM 2143 N N . GLY A 1 275 ? -16.985 -9.816 -11.794 1.00 93.75 275 GLY A N 1
ATOM 2144 C CA . GLY A 1 275 ? -17.183 -8.489 -12.378 1.00 93.75 275 GLY A CA 1
ATOM 2145 C C . GLY A 1 275 ? -18.299 -7.664 -11.734 1.00 93.75 275 GLY A C 1
ATOM 2146 O O . GLY A 1 275 ? -18.379 -6.464 -11.996 1.00 93.75 275 GLY A O 1
ATOM 2147 N N . SER A 1 276 ? -19.121 -8.265 -10.870 1.00 94.69 276 SER A N 1
ATOM 2148 C CA . SER A 1 276 ? -20.167 -7.541 -10.149 1.00 94.69 276 SER A CA 1
ATOM 2149 C C . SER A 1 276 ? -19.581 -6.613 -9.076 1.00 94.69 276 SER A C 1
ATOM 2151 O O . SER A 1 276 ? -18.507 -6.874 -8.520 1.00 94.69 276 SER A O 1
ATOM 2153 N N . GLN A 1 277 ? -20.273 -5.499 -8.828 1.00 95.31 277 GLN A N 1
ATOM 2154 C CA . GLN A 1 277 ? -19.875 -4.472 -7.866 1.00 95.31 277 GLN A CA 1
ATOM 2155 C C . GLN A 1 277 ? -20.947 -4.334 -6.797 1.00 95.31 277 GLN A C 1
ATOM 2157 O O . GLN A 1 277 ? -22.128 -4.233 -7.127 1.00 95.31 277 GLN A O 1
ATOM 2162 N N . HIS A 1 278 ? -20.527 -4.315 -5.536 1.00 93.19 278 HIS A N 1
ATOM 2163 C CA . HIS A 1 278 ? -21.435 -4.298 -4.393 1.00 93.19 278 HIS A CA 1
ATOM 2164 C C . HIS A 1 278 ? -20.907 -3.383 -3.299 1.00 93.19 278 HIS A C 1
ATOM 2166 O O . HIS A 1 278 ? -19.695 -3.249 -3.114 1.00 93.19 278 HIS A O 1
ATOM 2172 N N . MET A 1 279 ? -21.834 -2.782 -2.559 1.00 93.75 279 MET A N 1
ATOM 2173 C CA . MET A 1 279 ? -21.543 -2.062 -1.327 1.00 93.75 279 MET A CA 1
ATOM 2174 C C . MET A 1 279 ? -21.871 -2.973 -0.147 1.00 93.75 279 MET A C 1
ATOM 2176 O O . MET A 1 279 ? -23.014 -3.402 0.007 1.00 93.75 279 MET A O 1
ATOM 2180 N N . CYS A 1 280 ? -20.877 -3.285 0.678 1.00 91.94 280 CYS A N 1
ATOM 2181 C CA . CYS A 1 280 ? -21.036 -4.165 1.836 1.00 91.94 280 CYS A CA 1
ATOM 2182 C C . CYS A 1 280 ? -20.228 -3.624 3.018 1.00 91.94 280 CYS A C 1
ATOM 2184 O O . CYS A 1 280 ? -19.368 -2.760 2.848 1.00 91.94 280 CYS A O 1
ATOM 2186 N N . ARG A 1 281 ? -20.471 -4.141 4.226 1.00 94.12 281 ARG A N 1
ATOM 2187 C CA . ARG A 1 281 ? -19.581 -3.866 5.363 1.00 94.12 281 ARG A CA 1
ATOM 2188 C C . ARG A 1 281 ? -18.224 -4.517 5.121 1.00 94.12 281 ARG A C 1
ATOM 2190 O O . ARG A 1 281 ? -18.157 -5.639 4.612 1.00 94.12 281 ARG A O 1
ATOM 2197 N N . TYR A 1 282 ? -17.153 -3.844 5.527 1.00 95.19 282 TYR A N 1
ATOM 2198 C CA . TYR A 1 282 ? -15.799 -4.363 5.360 1.00 95.19 282 TYR A CA 1
ATOM 2199 C C . TYR A 1 282 ? -15.605 -5.734 6.028 1.00 95.19 282 TYR A C 1
ATOM 2201 O O . TYR A 1 282 ? -15.005 -6.630 5.434 1.00 95.19 282 TYR A O 1
ATOM 2209 N N . SER A 1 283 ? -16.186 -5.940 7.214 1.00 94.25 283 SER A N 1
ATOM 2210 C CA . SER A 1 283 ? -16.139 -7.207 7.954 1.00 94.25 283 SER A CA 1
ATOM 2211 C C . SER A 1 283 ? -16.593 -8.418 7.134 1.00 94.25 283 SER A C 1
ATOM 2213 O O . SER A 1 283 ? -15.999 -9.487 7.255 1.00 94.25 283 SER A O 1
ATOM 2215 N N . THR A 1 284 ? -17.591 -8.247 6.264 1.00 92.69 284 THR A N 1
ATOM 2216 C CA . THR A 1 284 ? -18.128 -9.300 5.393 1.00 92.69 284 THR A CA 1
ATOM 2217 C C . THR A 1 284 ? -17.119 -9.720 4.323 1.00 92.69 284 THR A C 1
ATOM 2219 O O . THR A 1 284 ? -16.960 -10.906 4.047 1.00 92.69 284 THR A O 1
ATOM 2222 N N . ILE A 1 285 ? -16.406 -8.764 3.723 1.00 93.38 285 ILE A N 1
ATOM 2223 C CA . ILE A 1 285 ? -15.526 -9.026 2.573 1.00 93.38 285 ILE A CA 1
ATOM 2224 C C . ILE A 1 285 ? -14.046 -9.169 2.943 1.00 93.38 285 ILE A C 1
ATOM 2226 O O . ILE A 1 285 ? -13.242 -9.516 2.081 1.00 93.38 285 ILE A O 1
ATOM 2230 N N . ARG A 1 286 ? -13.671 -8.927 4.204 1.00 93.75 286 ARG A N 1
ATOM 2231 C CA . ARG A 1 286 ? -12.279 -8.938 4.687 1.00 93.75 286 ARG A CA 1
ATOM 2232 C C . ARG A 1 286 ? -11.519 -10.205 4.283 1.00 93.75 286 ARG A C 1
ATOM 2234 O O . ARG A 1 286 ? -10.442 -10.113 3.704 1.00 93.75 286 ARG A O 1
ATOM 2241 N N . ALA A 1 287 ? -12.108 -11.381 4.506 1.00 92.06 287 ALA A N 1
ATOM 2242 C CA . ALA A 1 287 ? -11.488 -12.658 4.143 1.00 92.06 287 ALA A CA 1
ATOM 2243 C C . ALA A 1 287 ? -11.331 -12.833 2.618 1.00 92.06 287 ALA A C 1
ATOM 2245 O O . ALA A 1 287 ? -10.301 -13.317 2.150 1.00 92.06 287 ALA A O 1
ATOM 2246 N N . LEU A 1 288 ? -12.320 -12.390 1.831 1.00 92.81 288 LEU A N 1
ATOM 2247 C CA . LEU A 1 288 ? -12.257 -12.428 0.364 1.00 92.81 288 LEU A CA 1
ATOM 2248 C C . LEU A 1 288 ? -11.208 -11.457 -0.197 1.00 92.81 288 LEU A C 1
ATOM 2250 O O . LEU A 1 288 ? -10.573 -11.739 -1.217 1.00 92.81 288 LEU A O 1
ATOM 2254 N N . LEU A 1 289 ? -11.020 -10.317 0.473 1.00 94.06 289 LEU A N 1
ATOM 2255 C CA . LEU A 1 289 ? -9.995 -9.338 0.137 1.00 94.06 289 LEU A CA 1
ATOM 2256 C C . LEU A 1 289 ? -8.592 -9.890 0.424 1.00 94.06 289 LEU A C 1
ATOM 2258 O O . LEU A 1 289 ? -7.714 -9.760 -0.427 1.00 94.06 289 LEU A O 1
ATOM 2262 N N . GLU A 1 290 ? -8.389 -10.559 1.566 1.00 91.69 290 GLU A N 1
ATOM 2263 C CA . GLU A 1 290 ? -7.117 -11.228 1.885 1.00 91.69 290 GLU A CA 1
ATOM 2264 C C . GLU A 1 290 ? -6.778 -12.348 0.885 1.00 91.69 290 GLU A C 1
ATOM 2266 O O . GLU A 1 290 ? -5.619 -12.493 0.494 1.00 91.69 290 GLU A O 1
ATOM 2271 N N . ALA A 1 291 ? -7.781 -13.095 0.412 1.00 91.38 291 ALA A N 1
ATOM 2272 C CA . ALA A 1 291 ? -7.613 -14.107 -0.635 1.00 91.38 291 ALA A CA 1
ATOM 2273 C C . ALA A 1 291 ? -7.348 -13.509 -2.038 1.00 91.38 291 ALA A C 1
ATOM 2275 O O . ALA A 1 291 ? -6.869 -14.198 -2.944 1.00 91.38 291 ALA A O 1
ATOM 2276 N N . GLY A 1 292 ? -7.638 -12.217 -2.237 1.00 91.06 292 GLY A N 1
ATOM 2277 C CA . GLY A 1 292 ? -7.494 -11.520 -3.518 1.00 91.06 292 GLY A CA 1
ATOM 2278 C C . GLY A 1 292 ? -8.590 -11.839 -4.544 1.00 91.06 292 GLY A C 1
ATOM 2279 O O . GLY A 1 292 ? -8.392 -11.616 -5.751 1.00 91.06 292 GLY A O 1
ATOM 2280 N N . ASP A 1 293 ? -9.723 -12.368 -4.078 1.00 92.56 293 ASP A N 1
ATOM 2281 C CA . ASP A 1 293 ? -10.906 -12.679 -4.889 1.00 92.56 293 ASP A CA 1
ATOM 2282 C C . ASP A 1 293 ? -11.796 -11.459 -5.107 1.00 92.56 293 ASP A C 1
ATOM 2284 O O . ASP A 1 293 ? -12.476 -11.357 -6.129 1.00 92.56 293 ASP A O 1
ATOM 2288 N N . VAL A 1 294 ? -11.696 -10.487 -4.206 1.00 94.50 294 VAL A N 1
ATOM 2289 C CA . VAL A 1 294 ? -12.342 -9.180 -4.291 1.00 94.50 294 VAL A CA 1
ATOM 2290 C C . VAL A 1 294 ? -11.269 -8.088 -4.282 1.00 94.50 294 VAL A C 1
ATOM 2292 O O . VAL A 1 294 ? -10.175 -8.265 -3.746 1.00 94.50 294 VAL A O 1
ATOM 2295 N N . GLU A 1 295 ? -11.557 -6.959 -4.919 1.00 94.88 295 GLU A N 1
ATOM 2296 C CA . GLU A 1 295 ? -10.765 -5.729 -4.819 1.00 94.88 295 GLU A CA 1
ATOM 2297 C C . GLU A 1 295 ? -11.673 -4.555 -4.454 1.00 94.88 295 GLU A C 1
ATOM 2299 O O . GLU A 1 295 ? -12.867 -4.577 -4.758 1.00 94.88 295 GLU A O 1
ATOM 2304 N N . LEU A 1 296 ? -11.119 -3.550 -3.785 1.00 95.81 296 LEU A N 1
ATOM 2305 C CA . LEU A 1 296 ? -11.854 -2.337 -3.442 1.00 95.81 296 LEU A CA 1
ATOM 2306 C C . LEU A 1 296 ? -11.771 -1.339 -4.598 1.00 95.81 296 LEU A C 1
ATOM 2308 O O . LEU A 1 296 ? -10.788 -1.330 -5.349 1.00 95.81 296 LEU A O 1
ATOM 2312 N N . ILE A 1 297 ? -12.828 -0.541 -4.750 1.00 91.88 297 ILE A N 1
ATOM 2313 C CA . ILE A 1 297 ? -12.921 0.535 -5.745 1.00 91.88 297 ILE A CA 1
ATOM 2314 C C . ILE A 1 297 ? -12.842 1.873 -5.029 1.00 91.88 297 ILE A C 1
ATOM 2316 O O . ILE A 1 297 ? -13.547 2.041 -4.012 1.00 91.88 297 ILE A O 1
#

Foldseek 3Di:
DDDDDDPPPDDDPDDPPPPPPPPDDDDDDDDDDDDDDDDDDDDDDDDDDDDDDDDDDDDDDDDDDDDDDDDDDDDDDPPPPPPPPDDQQDLCNLLVVVPPPVQVVLLVVLLLLLLQLVQDLAQAFDPVVSVVSNVVVLVSNVVNLVSLVPDPDDDPVSPVSSVVSVVVSVVSVVSVVSSVVSNLVRCLQQVVVLLPDPCNPRRDDPVSVVVSVVSVVVVVVVCVVPPPVPDDPVCVVPPDDGRDGDQQDKFKKAFQAFDAFWQAPVRDTDTHHHGDIDIGRNNRCVVVVNVVRMTTD

pLDDT: mean 74.47, std 25.58, range [26.16, 97.38]

Secondary structure (DSSP, 8-state):
-PPPPPTT--S------SSSS--S------------------------------------------------------------STTPPPHHHHHTTTS-THHHHHHHHHHHHHHHHHH-SSPPPP-HHHHHHHHHHHHHHHHHHHHHHH--S--HHHHHHHHHHHHHHHHHHHHHHHHHHHHHHHHHHTHHHHHHSTTHHHHS-HHHHHHHHHHHHHHHHHHHHHTGGGS-HHHHHSPPPPP---TT-EEEEEESSPPPPEE-TTS-EEPPPTT-EEEEEHHHHHHHHHHTSEEE-

InterPro domains:
  IPR008591 GINS complex subunit Sld5 [PTHR21206] (88-297)
  IPR031633 DNA replication complex GINS protein SLD5, C-terminal [PF16922] (245-297)
  IPR031633 DNA replication complex GINS protein SLD5, C-terminal [cd21692] (245-297)
  IPR036224 GINS, helical bundle-like domain superfamily [SSF158573] (105-239)
  IPR038749 GINS complex protein Sld5, alpha-helical domain [cd11711] (107-228)

Organism: NCBI:txid5288

Radius of gyration: 32.09 Å; chains: 1; bounding box: 62×70×102 Å

Sequence (297 aa):
MSRARGFFDDDDDDDDSQLQQESFQSHQAVHDESFFSRDDSVPPRRQDRDTSSIGPGARTAAGRISSVTGAAAGSSVRAGFESSRGDSPSLDDILGEGAPRDTSRNVQKLLRAYQNEVGAPELLKFPRQLVEKVVKSLARRKDLVRIAQSTPGHDDAFYIAASVVATENMRAAHVLKMFTRQRIYKLEQCAEYYLSQPDVHERLYHNEVAHAEGYVRLVKAYHDASAMDAMPEQVTRNPPPMPTPDFGQPVLCRARRDCPPVVLPDGELFAFAQGSQHMCRYSTIRALLEAGDVELI